Protein AF-A0A2P6N124-F1 (afdb_monomer)

Foldseek 3Di:
DDDPPPLPVDDPPVLVVVLLVLLLVLLVLLLVLLVVLLVLLVVDDDDPLVVLLSVLLNLLSVLLNQLSVLSNVLSCVLVVCVPDDPPVVQLVSVLRNLLSVLLNLLSLLVSLVSLLVVLVVPPPRPVVSVVSVCCSRVVSVVLSCVQVVVVQFAFDDNPPDTHSHTDGHPVCCVVSPVVSLVVSLVSSVVSLVSSVVSVVVVVVDPPDPDPVVVVSLLSNLLSCLSVLSCLLCVLVVVQVPPPPPRPDRPSVSSSSNSNRNSNSSSVSSVSVVVSDPSCPVCVVVDPPDDDDPPPPDDDDDDDDDPDPPPPPPPDPDDDDDDDDDDDDDDDDDDDDDDDD

InterPro domains:
  IPR000832 GPCR, family 2, secretin-like [PF00002] (21-267)
  IPR000848 GPCR, cAMP-type [PR00247] (20-42)
  IPR000848 GPCR, cAMP-type [PR00247] (94-120)
  IPR000848 GPCR, cAMP-type [PR00247] (131-149)
  IPR000848 GPCR, cAMP-type [PR00247] (220-242)
  IPR017452 GPCR, rhodopsin-like, 7TM [PS50262] (33-272)
  IPR017981 GPCR, family 2-like, 7TM [PS50261] (17-276)
  IPR022343 GCR1-cAMP receptor [PR02001] (30-48)
  IPR022343 GCR1-cAMP receptor [PR02001] (90-108)
  IPR022343 GCR1-cAMP receptor [PR02001] (225-243)
  IPR022343 GCR1-cAMP receptor [PR02001] (256-275)

pLDDT: mean 73.53, std 23.86, range [25.47, 98.62]

Mean predicted aligned error: 13.97 Å

Radius of gyration: 32.01 Å; Cα contacts (8 Å, |Δi|>4): 287; chains: 1; bounding box: 79×56×110 Å

Solvent-accessible surface area (backbone atoms only — not comparable to full-atom values): 19752 Å² total; per-residue (Å²): 135,80,82,81,77,79,78,66,75,68,71,50,74,66,56,49,48,52,33,51,54,43,26,35,53,25,8,49,47,4,29,54,21,9,48,51,47,46,52,52,51,78,74,54,89,74,56,74,72,62,40,57,59,51,52,51,53,38,54,28,23,49,21,34,22,54,20,17,46,45,47,38,53,49,52,52,51,50,72,73,39,83,90,63,75,55,68,70,57,39,45,48,49,41,44,52,34,51,29,22,48,46,20,31,42,42,34,51,33,48,52,26,49,51,51,28,38,56,65,65,69,56,87,78,53,78,69,50,50,56,52,50,54,49,51,26,52,49,54,26,47,53,54,43,50,48,35,60,76,68,60,39,57,41,67,69,35,80,91,83,56,80,38,94,52,45,41,61,38,82,82,51,35,49,68,78,42,50,49,57,49,52,51,33,48,54,54,28,51,52,31,45,53,55,28,51,53,43,53,50,53,55,70,75,44,94,77,73,70,73,76,55,50,61,57,49,56,51,52,59,47,58,52,49,49,57,55,46,50,51,64,19,49,48,40,57,51,51,66,70,66,54,78,70,61,95,84,60,76,60,61,67,54,53,42,51,27,26,38,31,51,41,25,42,21,26,56,44,27,53,47,54,44,72,63,31,96,72,64,45,62,62,59,78,74,40,86,68,78,77,79,77,81,80,80,89,78,76,84,85,79,89,79,87,84,86,84,86,85,82,81,84,83,84,77,90,73,88,81,86,85,84,88,88,80,82,88,84,84,87,86,88,81,91,82,89,88,81,86,133

Organism: NCBI:txid1890364

Structure (mmCIF, N/CA/C/O backbone):
data_AF-A0A2P6N124-F1
#
_entry.id   AF-A0A2P6N124-F1
#
loop_
_atom_site.group_PDB
_atom_site.id
_atom_site.type_symbol
_atom_site.label_atom_id
_atom_site.label_alt_id
_atom_site.label_comp_id
_atom_site.label_asym_id
_atom_site.label_entity_id
_atom_site.label_seq_id
_atom_site.pdbx_PDB_ins_code
_atom_site.Cartn_x
_atom_site.Cartn_y
_atom_site.Cartn_z
_atom_site.occupancy
_atom_site.B_iso_or_equiv
_atom_site.auth_seq_id
_atom_site.auth_comp_id
_atom_site.auth_asym_id
_atom_site.auth_atom_id
_atom_site.pdbx_PDB_model_num
ATOM 1 N N . MET A 1 1 ? -7.341 -14.457 -37.365 1.00 31.39 1 MET A N 1
ATOM 2 C CA . MET A 1 1 ? -7.863 -13.514 -36.352 1.00 31.39 1 MET A CA 1
ATOM 3 C C . MET A 1 1 ? -6.656 -12.840 -35.744 1.00 31.39 1 MET A C 1
ATOM 5 O O . MET A 1 1 ? -5.803 -13.541 -35.219 1.00 31.39 1 MET A O 1
ATOM 9 N N . GLY A 1 2 ? -6.519 -11.550 -36.044 1.00 25.47 2 GLY A N 1
ATOM 10 C CA . GLY A 1 2 ? -5.258 -10.815 -36.060 1.00 25.47 2 GLY A CA 1
ATOM 11 C C . GLY A 1 2 ? -4.582 -10.710 -34.702 1.00 25.47 2 GLY A C 1
ATOM 12 O O . GLY A 1 2 ? -5.224 -10.482 -33.681 1.00 25.47 2 GLY A O 1
ATOM 13 N N . VAL A 1 3 ? -3.270 -10.896 -34.754 1.00 26.22 3 VAL A N 1
ATOM 14 C CA . VAL A 1 3 ? -2.289 -10.509 -33.751 1.00 26.22 3 VAL A CA 1
ATOM 15 C C . VAL A 1 3 ? -2.527 -9.033 -33.429 1.00 26.22 3 VAL A C 1
ATOM 17 O O . VAL A 1 3 ? -2.416 -8.186 -34.307 1.00 26.22 3 VAL A O 1
ATOM 20 N N . LEU A 1 4 ? -2.931 -8.734 -32.193 1.00 28.66 4 LEU A N 1
ATOM 21 C CA . LEU A 1 4 ? -2.865 -7.377 -31.661 1.00 28.66 4 LEU A CA 1
ATOM 22 C C . LEU A 1 4 ? -1.386 -7.090 -31.407 1.00 28.66 4 LEU A C 1
ATOM 24 O O . LEU A 1 4 ? -0.872 -7.347 -30.315 1.00 28.66 4 LEU A O 1
ATOM 28 N N . ASP A 1 5 ? -0.707 -6.634 -32.456 1.00 26.98 5 ASP A N 1
ATOM 29 C CA . ASP A 1 5 ? 0.558 -5.926 -32.356 1.00 26.98 5 ASP A CA 1
ATOM 30 C C . ASP A 1 5 ? 0.303 -4.680 -31.508 1.00 26.98 5 ASP A C 1
ATOM 32 O O . ASP A 1 5 ? -0.251 -3.678 -31.951 1.00 26.98 5 ASP A O 1
ATOM 36 N N . VAL A 1 6 ? 0.646 -4.786 -30.225 1.00 34.22 6 VAL A N 1
ATOM 37 C CA . VAL A 1 6 ? 0.664 -3.666 -29.286 1.00 34.22 6 VAL A CA 1
ATOM 38 C C . VAL A 1 6 ? 1.897 -2.827 -29.615 1.00 34.22 6 VAL A C 1
ATOM 40 O O . VAL A 1 6 ? 2.867 -2.790 -28.856 1.00 34.22 6 VAL A O 1
ATOM 43 N N . GLU A 1 7 ? 1.865 -2.149 -30.757 1.00 34.94 7 GLU A N 1
ATOM 44 C CA . GLU A 1 7 ? 2.738 -1.016 -31.044 1.00 34.94 7 GLU A CA 1
ATOM 45 C C . GLU A 1 7 ? 2.172 0.191 -30.284 1.00 34.94 7 GLU A C 1
ATOM 47 O O . GLU A 1 7 ? 1.563 1.104 -30.823 1.00 34.94 7 GLU A O 1
ATOM 52 N N . ARG A 1 8 ? 2.288 0.129 -28.950 1.00 47.16 8 ARG A N 1
ATOM 53 C CA . ARG A 1 8 ? 2.053 1.279 -28.075 1.00 47.16 8 ARG A CA 1
ATOM 54 C C . ARG A 1 8 ? 3.131 2.290 -28.416 1.00 47.16 8 ARG A C 1
ATOM 56 O O . ARG A 1 8 ? 4.271 2.024 -28.044 1.00 47.16 8 ARG A O 1
ATOM 63 N N . ASP A 1 9 ? 2.780 3.410 -29.045 1.00 41.06 9 ASP A N 1
ATOM 64 C CA . ASP A 1 9 ? 3.680 4.558 -29.176 1.00 41.06 9 ASP A CA 1
ATOM 65 C C . ASP A 1 9 ? 4.219 4.906 -27.778 1.00 41.06 9 ASP A C 1
ATOM 67 O O . ASP A 1 9 ? 3.479 5.405 -26.916 1.00 41.06 9 ASP A O 1
ATOM 71 N N . PRO A 1 10 ? 5.477 4.544 -27.470 1.00 60.84 10 PRO A N 1
ATOM 72 C CA . PRO A 1 10 ? 5.977 4.660 -26.120 1.00 60.84 10 PRO A CA 1
ATOM 73 C C . PRO A 1 10 ? 6.190 6.145 -25.841 1.00 60.84 10 PRO A C 1
ATOM 75 O O . PRO A 1 10 ? 6.673 6.885 -26.698 1.00 60.84 10 PRO A O 1
ATOM 78 N N . LEU A 1 11 ? 5.834 6.586 -24.628 1.00 66.62 11 LEU A N 1
ATOM 79 C CA . LEU A 1 11 ? 6.229 7.896 -24.107 1.00 66.62 11 LEU A CA 1
ATOM 80 C C . LEU A 1 11 ? 7.662 8.209 -24.549 1.00 66.62 11 LEU A C 1
ATOM 82 O O . LEU A 1 11 ? 8.545 7.354 -24.428 1.00 66.62 11 LEU A O 1
ATOM 86 N N . SER A 1 12 ? 7.904 9.431 -25.027 1.00 75.25 12 SER A N 1
ATOM 87 C CA . SER A 1 12 ? 9.248 9.818 -25.453 1.00 75.25 12 SER A CA 1
ATOM 88 C C . SER A 1 12 ? 10.253 9.578 -24.319 1.00 75.25 12 SER A C 1
ATOM 90 O O . SER A 1 12 ? 9.898 9.583 -23.135 1.00 75.25 12 SER A O 1
ATOM 92 N N . TRP A 1 13 ? 11.533 9.390 -24.644 1.00 74.94 13 TRP A N 1
ATOM 93 C CA . TRP A 1 13 ? 12.571 9.182 -23.624 1.00 74.94 13 TRP A CA 1
ATOM 94 C C . TRP A 1 13 ? 12.568 10.266 -22.538 1.00 74.94 13 TRP A C 1
ATOM 96 O O . TRP A 1 13 ? 12.794 9.976 -21.364 1.00 74.94 13 TRP A O 1
ATOM 106 N N . GLN A 1 14 ? 12.254 11.506 -22.920 1.00 81.31 14 GLN A N 1
ATOM 107 C CA . GLN A 1 14 ? 12.120 12.621 -21.990 1.00 81.31 14 GLN A CA 1
ATOM 108 C C . GLN A 1 14 ? 10.909 12.453 -21.067 1.00 81.31 14 GLN A C 1
ATOM 110 O O . GLN A 1 14 ? 11.064 12.532 -19.853 1.00 81.31 14 GLN A O 1
ATOM 115 N N . GLN A 1 15 ? 9.739 12.118 -21.615 1.00 82.56 15 GLN A N 1
ATOM 116 C CA . GLN A 1 15 ? 8.537 11.852 -20.820 1.00 82.56 15 GLN A CA 1
ATOM 117 C C . GLN A 1 15 ? 8.731 10.671 -19.860 1.00 82.56 15 GLN A C 1
ATOM 119 O O . GLN A 1 15 ? 8.348 10.742 -18.694 1.00 82.56 15 GLN A O 1
ATOM 124 N N . THR A 1 16 ? 9.373 9.597 -20.318 1.00 78.38 16 THR A N 1
ATOM 125 C CA . THR A 1 16 ? 9.684 8.432 -19.478 1.00 78.38 16 THR A CA 1
ATOM 126 C C . THR A 1 16 ? 10.608 8.815 -18.320 1.00 78.38 16 THR A C 1
ATOM 128 O O . THR A 1 16 ? 10.359 8.440 -17.172 1.00 78.38 16 THR A O 1
ATOM 131 N N . ARG A 1 17 ? 11.644 9.618 -18.589 1.00 82.50 17 ARG A N 1
ATOM 132 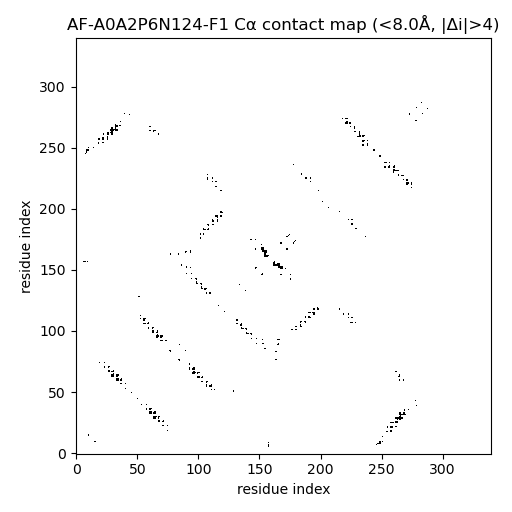C CA . ARG A 1 17 ? 12.543 10.139 -17.552 1.00 82.50 17 ARG A CA 1
ATOM 133 C C . ARG A 1 17 ? 11.798 11.008 -16.537 1.00 82.50 17 ARG A C 1
ATOM 135 O O . ARG A 1 17 ? 12.017 10.849 -15.337 1.00 82.50 17 ARG A O 1
ATOM 142 N N . ASP A 1 18 ? 10.904 11.877 -16.995 1.00 86.56 18 ASP A N 1
ATOM 143 C CA . ASP A 1 18 ? 10.132 12.770 -16.125 1.00 86.56 18 ASP A CA 1
ATOM 144 C C . ASP A 1 18 ? 9.181 11.984 -15.206 1.00 86.56 18 ASP A C 1
ATOM 146 O O . ASP A 1 18 ? 9.073 12.286 -14.013 1.00 86.56 18 ASP A O 1
ATOM 150 N N . VAL A 1 19 ? 8.565 10.911 -15.716 1.00 86.12 19 VAL A N 1
ATOM 151 C CA . VAL A 1 19 ? 7.764 9.971 -14.914 1.00 86.12 19 VAL A CA 1
ATOM 152 C C . VAL A 1 19 ? 8.626 9.282 -13.850 1.00 86.12 19 VAL A C 1
ATOM 154 O O . VAL A 1 19 ? 8.226 9.226 -12.687 1.00 86.12 19 VAL A O 1
ATOM 157 N N . ILE A 1 20 ? 9.828 8.809 -14.203 1.00 85.62 20 ILE A N 1
ATOM 158 C CA . ILE A 1 20 ? 10.749 8.155 -13.254 1.00 85.62 20 ILE A CA 1
ATOM 159 C C . ILE A 1 20 ? 11.185 9.119 -12.141 1.00 85.62 20 ILE A C 1
ATOM 161 O O . ILE A 1 20 ? 11.151 8.752 -10.963 1.00 85.62 20 ILE A O 1
ATOM 165 N N . ILE A 1 21 ? 11.575 10.350 -12.485 1.00 89.50 21 ILE A N 1
ATOM 166 C CA . ILE A 1 21 ? 11.986 11.377 -11.511 1.00 89.50 21 ILE A CA 1
ATOM 167 C C . ILE A 1 21 ? 10.829 11.709 -10.563 1.00 89.50 21 ILE A C 1
ATOM 169 O O . ILE A 1 21 ? 11.012 11.761 -9.341 1.00 89.50 21 ILE A O 1
ATOM 173 N N . THR A 1 22 ? 9.632 11.886 -11.121 1.00 92.69 22 THR A N 1
ATOM 174 C CA . THR A 1 22 ? 8.406 12.158 -10.360 1.00 92.69 22 THR A CA 1
ATOM 175 C C . THR A 1 22 ? 8.111 11.031 -9.371 1.00 92.69 22 THR A C 1
ATOM 177 O O . THR A 1 22 ? 7.998 11.275 -8.167 1.00 92.69 22 THR A O 1
ATOM 180 N N . ASN A 1 23 ? 8.095 9.788 -9.858 1.00 92.19 23 ASN A N 1
ATOM 181 C CA . ASN A 1 23 ? 7.872 8.591 -9.049 1.00 92.19 23 ASN A CA 1
ATOM 182 C C . ASN A 1 23 ? 8.904 8.456 -7.921 1.00 92.19 23 ASN A C 1
ATOM 184 O O . ASN A 1 23 ? 8.565 8.152 -6.780 1.00 92.19 23 ASN A O 1
ATOM 188 N N . THR A 1 24 ? 10.171 8.746 -8.219 1.00 93.25 24 THR A N 1
ATOM 189 C CA . THR A 1 24 ? 11.270 8.670 -7.246 1.00 93.25 24 THR A CA 1
ATOM 190 C C . THR A 1 24 ? 11.139 9.733 -6.157 1.00 93.25 24 THR A C 1
ATOM 192 O O . THR A 1 24 ? 11.389 9.459 -4.980 1.00 93.25 24 THR A O 1
ATOM 195 N N . THR A 1 25 ? 10.705 10.940 -6.520 1.00 95.69 25 THR A N 1
ATOM 196 C CA . THR A 1 25 ? 10.491 12.038 -5.570 1.00 95.69 25 THR A CA 1
ATOM 197 C C . THR A 1 25 ? 9.335 11.715 -4.623 1.00 95.69 25 THR A C 1
ATOM 199 O O . THR A 1 25 ? 9.484 11.821 -3.403 1.00 95.69 25 THR A O 1
ATOM 202 N N . ALA A 1 26 ? 8.205 11.249 -5.158 1.00 96.94 26 ALA A N 1
ATOM 203 C CA . ALA A 1 26 ? 7.061 10.837 -4.351 1.00 96.94 26 ALA A CA 1
ATOM 204 C C . ALA A 1 26 ? 7.387 9.625 -3.453 1.00 96.94 26 ALA A C 1
ATOM 206 O O . ALA A 1 26 ? 7.053 9.629 -2.264 1.00 96.94 26 ALA A O 1
ATOM 207 N N . ALA A 1 27 ? 8.129 8.636 -3.965 1.00 97.19 27 ALA A N 1
ATOM 208 C CA . ALA A 1 27 ? 8.621 7.512 -3.168 1.00 97.19 27 ALA A CA 1
ATOM 209 C C . ALA A 1 27 ? 9.562 7.963 -2.039 1.00 97.19 27 ALA A C 1
ATOM 211 O O . ALA A 1 27 ? 9.451 7.470 -0.920 1.00 97.19 27 ALA A O 1
ATOM 212 N N . SER A 1 28 ? 10.431 8.946 -2.280 1.00 97.88 28 SER A N 1
ATOM 213 C CA . SER A 1 28 ? 11.325 9.491 -1.248 1.00 97.88 28 SER A CA 1
ATOM 214 C C . SER A 1 28 ? 10.545 10.144 -0.102 1.00 97.88 28 SER A C 1
ATOM 216 O O . SER A 1 28 ? 10.845 9.905 1.070 1.00 97.88 28 SER A O 1
ATOM 218 N N . LEU A 1 29 ? 9.493 10.909 -0.417 1.00 97.00 29 LEU A N 1
ATOM 219 C CA . LEU A 1 29 ? 8.589 11.459 0.601 1.00 97.00 29 LEU A CA 1
ATOM 220 C C . LEU A 1 29 ? 7.900 10.350 1.404 1.00 97.00 29 LEU A C 1
ATOM 222 O O . LEU A 1 29 ? 7.765 10.461 2.624 1.00 97.00 29 LEU A O 1
ATOM 226 N N . SER A 1 30 ? 7.496 9.268 0.740 1.00 97.62 30 SER A N 1
ATOM 227 C CA . SER A 1 30 ? 6.868 8.116 1.391 1.00 97.62 30 SER A CA 1
ATOM 228 C C . SER A 1 30 ? 7.817 7.336 2.296 1.00 97.62 30 SER A C 1
ATOM 230 O O . SER A 1 30 ? 7.413 6.943 3.392 1.00 97.62 30 SER A O 1
ATOM 232 N N . VAL A 1 31 ? 9.088 7.184 1.911 1.00 98.12 31 VAL A N 1
ATOM 233 C CA . VAL A 1 31 ? 10.135 6.624 2.782 1.00 98.12 31 VAL A CA 1
ATOM 234 C C . VAL A 1 31 ? 10.236 7.439 4.070 1.00 98.12 31 VAL A C 1
ATOM 236 O O . VAL A 1 31 ? 10.171 6.871 5.162 1.00 98.12 31 VAL A O 1
ATOM 239 N N . ILE A 1 32 ? 10.330 8.769 3.955 1.00 96.38 32 ILE A N 1
ATOM 240 C CA . ILE A 1 32 ? 10.420 9.672 5.111 1.00 96.38 32 ILE A CA 1
ATOM 241 C C . ILE A 1 32 ? 9.161 9.561 5.980 1.00 96.38 32 ILE A C 1
ATOM 243 O O . ILE A 1 32 ? 9.264 9.362 7.190 1.00 96.38 32 ILE A O 1
ATOM 247 N N . GLY A 1 33 ? 7.971 9.653 5.381 1.00 93.31 33 GLY A N 1
ATOM 248 C CA . GLY A 1 33 ? 6.707 9.580 6.114 1.00 93.31 33 GLY A CA 1
ATOM 249 C C . GLY A 1 33 ? 6.524 8.251 6.846 1.00 93.31 33 GLY A C 1
ATOM 250 O O . GLY A 1 33 ? 6.243 8.228 8.045 1.00 93.31 33 GLY A O 1
ATOM 251 N N . SER A 1 34 ? 6.755 7.138 6.157 1.00 95.44 34 SER A N 1
ATOM 252 C CA . SER A 1 34 ? 6.632 5.801 6.740 1.00 95.44 34 SER A CA 1
ATOM 253 C C . SER A 1 34 ? 7.630 5.586 7.878 1.00 95.44 34 SER A C 1
ATOM 255 O O . SER A 1 34 ? 7.264 5.075 8.938 1.00 95.44 34 SER A O 1
ATOM 257 N N . PHE A 1 35 ? 8.870 6.058 7.716 1.00 94.44 35 PHE A N 1
ATOM 258 C CA . PHE A 1 35 ? 9.879 6.018 8.773 1.00 94.44 35 PHE A CA 1
ATOM 259 C C . PHE A 1 35 ? 9.458 6.820 10.011 1.00 94.44 35 PHE A C 1
ATOM 261 O O . PHE A 1 35 ? 9.596 6.335 11.135 1.00 94.44 35 PHE A O 1
ATOM 268 N N . LEU A 1 36 ? 8.890 8.017 9.831 1.00 91.44 36 LEU A N 1
ATOM 269 C CA . LEU A 1 36 ? 8.395 8.834 10.942 1.00 91.44 36 LEU A CA 1
ATOM 270 C C . LEU A 1 36 ? 7.254 8.149 11.708 1.00 91.44 36 LEU A C 1
ATOM 272 O O . LEU A 1 36 ? 7.221 8.234 12.937 1.00 91.44 36 LEU A O 1
ATOM 276 N N . VAL A 1 37 ? 6.351 7.439 11.022 1.00 90.25 37 VAL A N 1
ATOM 277 C CA . VAL A 1 37 ? 5.290 6.645 11.672 1.00 90.25 37 VAL A CA 1
ATOM 278 C C . VAL A 1 37 ? 5.887 5.512 12.507 1.00 90.25 37 VAL A C 1
ATOM 280 O O . VAL A 1 37 ? 5.518 5.350 13.674 1.00 90.25 37 VAL A O 1
ATOM 283 N N . ILE A 1 38 ? 6.841 4.764 11.944 1.00 91.31 38 ILE A N 1
ATOM 284 C CA . ILE A 1 38 ? 7.537 3.672 12.643 1.00 91.31 38 ILE A CA 1
ATOM 285 C C . ILE A 1 38 ? 8.272 4.213 13.877 1.00 91.31 38 ILE A C 1
ATOM 287 O O . ILE A 1 38 ? 8.132 3.673 14.975 1.00 91.31 38 ILE A O 1
ATOM 291 N N . LEU A 1 39 ? 9.006 5.318 13.736 1.00 88.06 39 LEU A N 1
ATOM 292 C CA . LEU A 1 39 ? 9.712 5.957 14.844 1.00 88.06 39 LEU A CA 1
ATOM 293 C C . LEU A 1 39 ? 8.742 6.432 15.935 1.00 88.06 39 LEU A C 1
ATOM 295 O O . LEU A 1 39 ? 8.964 6.186 17.121 1.00 88.06 39 LEU A O 1
ATOM 299 N N . ALA A 1 40 ? 7.639 7.075 15.547 1.00 83.44 40 ALA A N 1
ATOM 300 C CA . ALA A 1 40 ? 6.633 7.557 16.486 1.00 83.44 40 ALA A CA 1
ATOM 301 C C . ALA A 1 40 ? 5.991 6.420 17.295 1.00 83.44 40 ALA A C 1
ATOM 303 O O . ALA A 1 40 ? 5.657 6.628 18.463 1.00 83.44 40 ALA A O 1
ATOM 304 N N . TYR A 1 41 ? 5.847 5.229 16.711 1.00 83.44 41 TYR A N 1
ATOM 305 C CA . TYR A 1 41 ? 5.372 4.050 17.427 1.00 83.44 41 TYR A CA 1
ATOM 306 C C . TYR A 1 41 ? 6.315 3.637 18.562 1.00 83.44 41 TYR A C 1
ATOM 308 O O . TYR A 1 41 ? 5.867 3.491 19.698 1.00 83.44 41 TYR A O 1
ATOM 316 N N . PHE A 1 42 ? 7.619 3.523 18.294 1.00 82.62 42 PHE A N 1
ATOM 317 C CA . PHE A 1 42 ? 8.596 3.136 19.320 1.00 82.62 42 PHE A CA 1
ATOM 318 C C . PHE A 1 42 ? 8.725 4.164 20.452 1.00 82.62 42 PHE A C 1
ATOM 320 O O . PHE A 1 42 ? 9.042 3.810 21.587 1.00 82.62 42 PHE A O 1
ATOM 327 N N . LEU A 1 43 ? 8.457 5.438 20.164 1.00 78.19 43 LEU A N 1
ATOM 328 C CA . LEU A 1 43 ? 8.512 6.517 21.152 1.00 78.19 43 LEU A CA 1
ATOM 329 C C . LEU A 1 43 ? 7.251 6.612 22.031 1.00 78.19 43 LEU A C 1
ATOM 331 O O . LEU A 1 43 ? 7.274 7.278 23.074 1.00 78.19 43 LEU A O 1
ATOM 335 N N . GLN A 1 44 ? 6.146 5.973 21.639 1.00 72.38 44 GLN A N 1
ATOM 336 C CA . GLN A 1 44 ? 4.875 6.045 22.356 1.00 72.38 44 GLN A CA 1
ATOM 337 C C . GLN A 1 44 ? 4.656 4.819 23.247 1.00 72.38 44 GLN A C 1
ATOM 339 O O . GLN A 1 44 ? 4.623 3.681 22.798 1.00 72.38 44 GLN A O 1
ATOM 344 N N . HIS A 1 45 ? 4.413 5.065 24.535 1.00 59.22 45 HIS A N 1
ATOM 345 C CA . HIS A 1 45 ? 3.962 4.042 25.478 1.00 59.22 45 HIS A CA 1
ATOM 346 C C . HIS A 1 45 ? 2.437 4.146 25.627 1.00 59.22 45 HIS A C 1
ATOM 348 O O . HIS A 1 45 ? 1.939 5.201 26.024 1.00 59.22 45 HIS A O 1
ATOM 354 N N . SER A 1 46 ? 1.685 3.099 25.269 1.00 60.72 46 SER A N 1
ATOM 355 C CA . SER A 1 46 ? 0.214 3.152 25.191 1.00 60.72 46 SER A CA 1
ATOM 356 C C . SER A 1 46 ? -0.469 1.865 25.678 1.00 60.72 46 SER A C 1
ATOM 358 O O . SER A 1 46 ? 0.152 0.816 25.793 1.00 60.72 46 SER A O 1
ATOM 360 N N . SER A 1 47 ? -1.771 1.970 25.968 1.00 58.03 47 SER A N 1
ATOM 361 C CA . SER A 1 47 ? -2.665 0.902 26.458 1.00 58.03 47 SER A CA 1
ATOM 362 C C . SER A 1 47 ? -2.826 -0.269 25.465 1.00 58.03 47 SER A C 1
ATOM 364 O O . SER A 1 47 ? -2.852 -0.033 24.258 1.00 58.03 47 SER A O 1
ATOM 366 N N . LYS A 1 48 ? -3.042 -1.504 25.968 1.00 57.00 48 LYS A N 1
ATOM 367 C CA . LYS A 1 48 ? -3.128 -2.777 25.202 1.00 57.00 48 LYS A CA 1
ATOM 368 C C . LYS A 1 48 ? -4.027 -2.713 23.953 1.00 57.00 48 LYS A C 1
ATOM 370 O O . LYS A 1 48 ? -3.630 -3.158 22.885 1.00 57.00 48 LYS A O 1
ATOM 375 N N . TYR A 1 49 ? -5.220 -2.119 24.048 1.00 56.25 49 TYR A N 1
ATOM 376 C CA . TYR A 1 49 ? -6.156 -2.041 22.913 1.00 56.25 49 TYR A CA 1
ATOM 377 C C . TYR A 1 49 ? -5.704 -1.043 21.830 1.00 56.25 49 TYR A C 1
ATOM 379 O O . TYR A 1 49 ? -5.763 -1.326 20.635 1.00 56.25 49 TYR A O 1
ATOM 387 N N . LYS A 1 50 ? -5.208 0.129 22.248 1.00 65.81 50 LYS A N 1
ATOM 388 C CA . LYS A 1 50 ? -4.592 1.095 21.328 1.00 65.81 50 LYS A CA 1
ATOM 389 C C . LYS A 1 50 ? -3.369 0.468 20.660 1.00 65.81 50 LYS A C 1
ATOM 391 O O . LYS A 1 50 ? -3.155 0.679 19.472 1.00 65.81 50 LYS A O 1
ATOM 396 N N . GLN A 1 51 ? -2.632 -0.351 21.407 1.00 71.81 51 GLN A N 1
ATOM 397 C CA . GLN A 1 51 ? -1.495 -1.106 20.914 1.00 71.81 51 GLN A CA 1
ATOM 398 C C . GLN A 1 51 ? -1.859 -1.917 19.671 1.00 71.81 51 GLN A C 1
ATOM 400 O O . GLN A 1 51 ? -1.199 -1.720 18.662 1.00 71.81 51 GLN A O 1
ATOM 405 N N . THR A 1 52 ? -2.891 -2.769 19.678 1.00 81.94 52 THR A N 1
ATOM 406 C CA . THR A 1 52 ? -3.192 -3.639 18.521 1.00 81.94 52 THR A CA 1
ATOM 407 C C . THR A 1 52 ? -3.383 -2.850 17.224 1.00 81.94 52 THR A C 1
ATOM 409 O O . THR A 1 52 ? -2.726 -3.151 16.235 1.00 81.94 52 THR A O 1
ATOM 412 N N . LEU A 1 53 ? -4.216 -1.804 17.226 1.00 83.75 53 LEU A N 1
ATOM 413 C CA . LEU A 1 53 ? -4.428 -0.970 16.038 1.00 83.75 53 LEU A CA 1
ATOM 414 C C . LEU A 1 53 ? -3.141 -0.249 15.603 1.00 83.75 53 LEU A C 1
ATOM 416 O O . LEU A 1 53 ? -2.846 -0.201 14.412 1.00 83.75 53 LEU A O 1
ATOM 420 N N . PHE A 1 54 ? -2.353 0.270 16.550 1.00 84.00 54 PHE A N 1
ATOM 421 C CA . PHE A 1 54 ? -1.063 0.888 16.236 1.00 84.00 54 PHE A CA 1
ATOM 422 C C . PHE A 1 54 ? -0.063 -0.109 15.635 1.00 84.00 54 PHE A C 1
ATOM 424 O O . PHE A 1 54 ? 0.625 0.250 14.686 1.00 84.00 54 PHE A O 1
ATOM 431 N N . HIS A 1 55 ? -0.022 -1.361 16.105 1.00 88.56 55 HIS A N 1
ATOM 432 C CA . HIS A 1 55 ? 0.821 -2.400 15.501 1.00 88.56 55 HIS A CA 1
ATOM 433 C C . HIS A 1 55 ? 0.443 -2.648 14.035 1.00 88.56 55 HIS A C 1
ATOM 435 O O . HIS A 1 55 ? 1.334 -2.740 13.193 1.00 88.56 55 HIS A O 1
ATOM 441 N N . LEU A 1 56 ? -0.856 -2.700 13.709 1.00 92.19 56 LEU A N 1
ATOM 442 C CA . LEU A 1 56 ? -1.310 -2.858 12.320 1.00 92.19 56 LEU A CA 1
ATOM 443 C C . LEU A 1 56 ? -0.846 -1.685 11.443 1.00 92.19 56 LEU A C 1
ATOM 445 O O . LEU A 1 56 ? -0.338 -1.900 10.347 1.00 92.19 56 LEU A O 1
ATOM 449 N N . ILE A 1 57 ? -0.965 -0.451 11.946 1.00 91.50 57 ILE A N 1
ATOM 450 C CA . ILE A 1 57 ? -0.510 0.760 11.242 1.00 91.50 57 ILE A CA 1
ATOM 451 C C . ILE A 1 57 ? 1.005 0.733 11.011 1.00 91.50 57 ILE A C 1
ATOM 453 O O . ILE A 1 57 ? 1.471 1.138 9.953 1.00 91.50 57 ILE A O 1
ATOM 457 N N . VAL A 1 58 ? 1.784 0.245 11.975 1.00 92.81 58 VAL A N 1
ATOM 458 C CA . VAL A 1 58 ? 3.243 0.127 11.833 1.00 92.81 58 VAL A CA 1
ATOM 459 C C . VAL A 1 58 ? 3.619 -0.943 10.821 1.00 92.81 58 VAL A C 1
ATOM 461 O O . VAL A 1 58 ? 4.563 -0.742 10.068 1.00 92.81 58 VAL A O 1
ATOM 464 N N . CYS A 1 59 ? 2.879 -2.050 10.758 1.00 96.25 59 CYS A N 1
ATOM 465 C CA . CYS A 1 59 ? 3.101 -3.071 9.735 1.00 96.25 59 CYS A CA 1
ATOM 466 C C . CYS A 1 59 ? 2.769 -2.548 8.331 1.00 96.25 59 CYS A C 1
ATOM 468 O O . CYS A 1 59 ? 3.532 -2.798 7.399 1.00 96.25 59 CYS A O 1
ATOM 470 N N . LEU A 1 60 ? 1.689 -1.768 8.198 1.00 96.50 60 LEU A N 1
ATOM 471 C CA . LEU A 1 60 ? 1.369 -1.036 6.971 1.00 96.50 60 LEU A CA 1
ATOM 472 C C . LEU A 1 60 ? 2.503 -0.068 6.595 1.00 96.50 60 LEU A C 1
ATOM 474 O O . LEU A 1 60 ? 3.006 -0.122 5.478 1.00 96.50 60 LEU A O 1
ATOM 478 N N . ALA A 1 61 ? 2.955 0.766 7.537 1.00 96.25 61 ALA A N 1
ATOM 479 C CA . ALA A 1 61 ? 4.048 1.711 7.312 1.00 96.25 61 ALA A CA 1
ATOM 480 C C . ALA A 1 61 ? 5.367 1.004 6.964 1.00 96.25 61 ALA A C 1
ATOM 482 O O . ALA A 1 61 ? 6.128 1.492 6.139 1.00 96.25 61 ALA A O 1
ATOM 483 N N . PHE A 1 62 ? 5.643 -0.159 7.554 1.00 97.75 62 PHE A N 1
ATOM 484 C CA . PHE A 1 62 ? 6.807 -0.968 7.204 1.00 97.75 62 PHE A CA 1
ATOM 485 C C . PHE A 1 62 ? 6.723 -1.490 5.765 1.00 97.75 62 PHE A C 1
ATOM 487 O O . PHE A 1 62 ? 7.704 -1.396 5.030 1.00 97.75 62 PHE A O 1
ATOM 494 N N . ALA A 1 63 ? 5.554 -1.978 5.341 1.00 98.25 63 ALA A N 1
ATOM 495 C CA . ALA A 1 63 ? 5.344 -2.395 3.959 1.00 98.25 63 ALA A CA 1
ATOM 496 C C . ALA A 1 63 ? 5.533 -1.220 2.981 1.00 98.25 63 ALA A C 1
ATOM 498 O O . ALA A 1 63 ? 6.315 -1.330 2.036 1.00 98.25 63 ALA A O 1
ATOM 499 N N . ASP A 1 64 ? 4.906 -0.073 3.257 1.00 97.75 64 ASP A N 1
ATOM 500 C CA . ASP A 1 64 ? 5.032 1.137 2.436 1.00 97.75 64 ASP A CA 1
ATOM 501 C C . ASP A 1 64 ? 6.490 1.640 2.384 1.00 97.75 64 ASP A C 1
ATOM 503 O O . ASP A 1 64 ? 6.999 1.955 1.307 1.00 97.75 64 ASP A O 1
ATOM 507 N N . PHE A 1 65 ? 7.204 1.633 3.518 1.00 98.06 65 PHE A N 1
ATOM 508 C CA . PHE A 1 65 ? 8.629 1.972 3.593 1.00 98.06 65 PHE A CA 1
ATOM 509 C C . PHE A 1 65 ? 9.470 1.073 2.685 1.00 98.06 65 PHE A C 1
ATOM 511 O O . PHE A 1 65 ? 10.256 1.582 1.887 1.00 98.06 65 PHE A O 1
ATOM 518 N N . CYS A 1 66 ? 9.312 -0.249 2.780 1.00 98.31 66 CYS A N 1
ATOM 519 C CA . CYS A 1 66 ? 10.100 -1.189 1.988 1.00 98.31 66 CYS A CA 1
ATOM 520 C C . CYS A 1 66 ? 9.797 -1.084 0.486 1.00 98.31 66 CYS A C 1
ATOM 522 O O . CYS A 1 66 ? 10.732 -1.106 -0.321 1.00 98.31 66 CYS A O 1
ATOM 524 N N . ALA A 1 67 ? 8.526 -0.920 0.103 1.00 97.81 67 ALA A N 1
ATOM 525 C 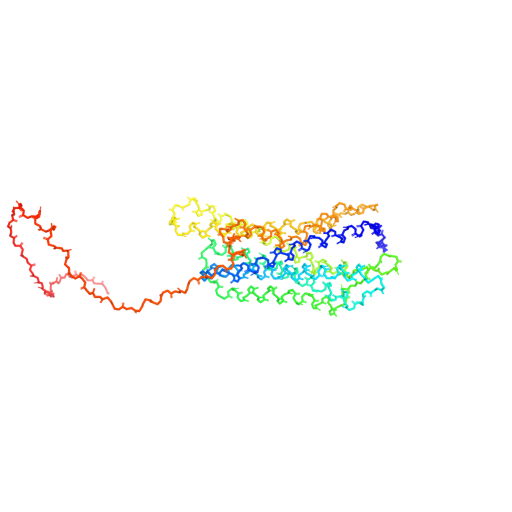CA . ALA A 1 67 ? 8.141 -0.705 -1.290 1.00 97.81 67 ALA A CA 1
ATOM 526 C C . ALA A 1 67 ? 8.769 0.585 -1.843 1.00 97.81 67 ALA A C 1
ATOM 528 O O . ALA A 1 67 ? 9.487 0.549 -2.845 1.00 97.81 67 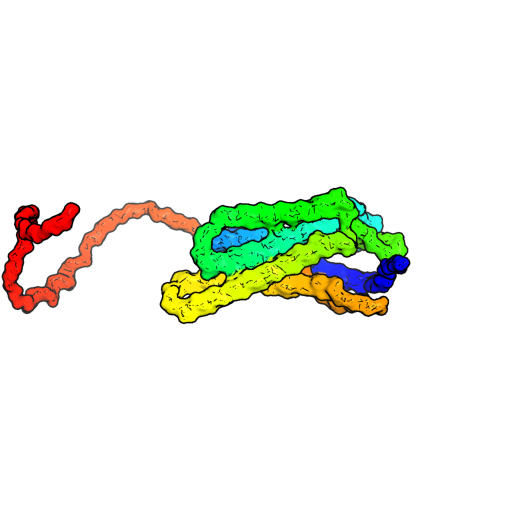ALA A O 1
ATOM 529 N N . SER A 1 68 ? 8.571 1.716 -1.159 1.00 97.88 68 SER A N 1
ATOM 530 C CA . SER A 1 68 ? 9.089 3.012 -1.602 1.00 97.88 68 SER A CA 1
ATOM 531 C C . SER A 1 68 ? 10.620 3.085 -1.572 1.00 97.88 68 SER A C 1
ATOM 533 O O . SER A 1 68 ? 11.214 3.633 -2.497 1.00 97.88 68 SER A O 1
ATOM 535 N N . ALA A 1 69 ? 11.283 2.490 -0.576 1.00 97.81 69 ALA A N 1
ATOM 536 C CA . ALA A 1 69 ? 12.745 2.427 -0.530 1.00 97.81 69 ALA A CA 1
ATOM 537 C C . ALA A 1 69 ? 13.300 1.634 -1.719 1.00 97.81 69 ALA A C 1
ATOM 539 O O . ALA A 1 69 ? 14.254 2.070 -2.361 1.00 97.81 69 ALA A O 1
ATOM 540 N N . THR A 1 70 ? 12.663 0.512 -2.063 1.00 96.12 70 THR A N 1
ATOM 541 C CA . THR A 1 70 ? 13.054 -0.287 -3.230 1.00 96.12 70 THR A CA 1
ATOM 542 C C . THR A 1 70 ? 12.844 0.484 -4.530 1.00 96.12 70 THR A C 1
ATOM 544 O O . THR A 1 70 ? 13.703 0.424 -5.408 1.00 96.12 70 THR A O 1
ATOM 547 N N . ILE A 1 71 ? 11.765 1.264 -4.652 1.00 94.06 71 ILE A N 1
ATOM 548 C CA . ILE A 1 71 ? 11.554 2.168 -5.796 1.00 94.06 71 ILE A CA 1
ATOM 549 C C . ILE A 1 71 ? 12.696 3.181 -5.907 1.00 94.06 71 ILE A C 1
ATOM 551 O O . ILE A 1 71 ? 13.273 3.326 -6.978 1.00 94.06 71 ILE A O 1
ATOM 555 N N . VAL A 1 72 ? 13.072 3.845 -4.811 1.00 95.31 72 VAL A N 1
ATOM 556 C CA . VAL A 1 72 ? 14.170 4.825 -4.831 1.00 95.31 72 VAL A CA 1
ATOM 557 C C . VAL A 1 72 ? 15.490 4.162 -5.235 1.00 95.31 72 VAL A C 1
ATOM 559 O O . VAL A 1 72 ? 16.171 4.651 -6.135 1.00 95.31 72 VAL A O 1
ATOM 562 N N . ILE A 1 73 ? 15.830 3.025 -4.622 1.00 92.81 73 ILE A N 1
ATOM 563 C CA . ILE A 1 73 ? 17.070 2.289 -4.910 1.00 92.81 73 ILE A CA 1
ATOM 564 C C . ILE A 1 73 ? 17.106 1.829 -6.371 1.00 92.81 73 ILE A C 1
ATOM 566 O O . ILE A 1 73 ? 18.111 2.026 -7.058 1.00 92.81 73 ILE A O 1
ATOM 570 N N . SER A 1 74 ? 16.016 1.239 -6.862 1.00 89.31 74 SER A N 1
ATOM 571 C CA . SER A 1 74 ? 15.928 0.753 -8.241 1.00 89.31 74 SER A CA 1
ATOM 572 C C . SER A 1 74 ? 15.995 1.896 -9.252 1.00 89.31 74 SER A C 1
ATOM 574 O O . SER A 1 74 ? 16.795 1.812 -10.180 1.00 89.31 74 SER A O 1
ATOM 576 N N . SER A 1 75 ? 15.285 3.008 -9.033 1.00 87.00 75 SER A N 1
ATOM 577 C CA . SER A 1 75 ? 15.380 4.200 -9.885 1.00 87.00 75 SER A CA 1
ATOM 578 C C . SER A 1 75 ? 16.798 4.770 -9.943 1.00 87.00 75 SER A C 1
ATOM 580 O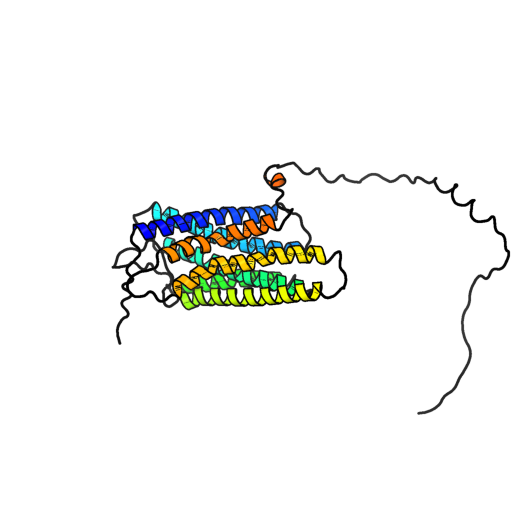 O . SER A 1 75 ? 17.292 5.069 -11.028 1.00 87.00 75 SER A O 1
ATOM 582 N N . VAL A 1 76 ? 17.485 4.896 -8.801 1.00 85.19 76 VAL A N 1
ATOM 583 C CA . VAL A 1 76 ? 18.872 5.396 -8.762 1.00 85.19 76 VAL A CA 1
ATOM 584 C C . VAL A 1 76 ? 19.815 4.440 -9.487 1.00 85.19 76 VAL A C 1
ATOM 586 O O . VAL A 1 76 ? 20.642 4.891 -10.278 1.00 85.19 76 VAL A O 1
ATOM 589 N N . THR A 1 77 ? 19.668 3.132 -9.261 1.00 82.38 77 THR A N 1
ATOM 590 C CA . THR A 1 77 ? 20.475 2.099 -9.928 1.00 82.38 77 THR A CA 1
ATOM 591 C C . THR A 1 77 ? 20.312 2.182 -11.446 1.00 82.38 77 THR A C 1
ATOM 593 O O . THR A 1 77 ? 21.302 2.182 -12.172 1.00 82.38 77 THR A O 1
ATOM 596 N N . LEU A 1 78 ? 19.074 2.322 -11.922 1.00 73.75 78 LEU A N 1
ATOM 597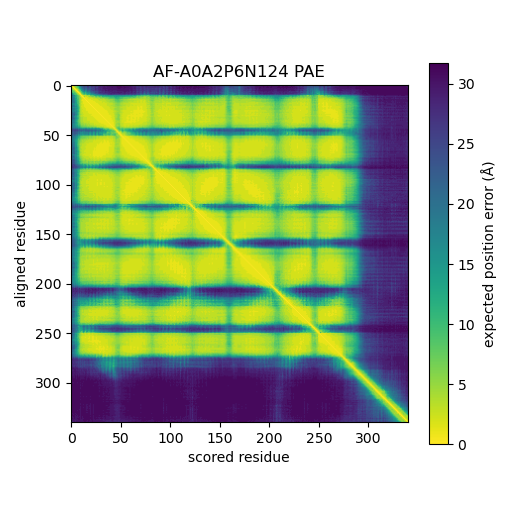 C CA . LEU A 1 78 ? 18.753 2.386 -13.347 1.00 73.75 78 LEU A CA 1
ATOM 598 C C . LEU A 1 78 ? 19.223 3.675 -14.020 1.00 73.75 78 LEU A C 1
ATOM 600 O O . LEU A 1 78 ? 19.671 3.635 -15.161 1.00 73.75 78 LEU A O 1
ATOM 604 N N . LEU A 1 79 ? 19.161 4.808 -13.317 1.00 73.19 79 LEU A N 1
ATOM 605 C CA . LEU A 1 79 ? 19.667 6.084 -13.829 1.00 73.19 79 LEU A CA 1
ATOM 606 C C . LEU A 1 79 ? 21.202 6.159 -13.810 1.00 73.19 79 LEU A C 1
ATOM 608 O O . LEU A 1 79 ? 21.785 6.862 -14.631 1.00 73.19 79 LEU A O 1
ATOM 612 N N . SER A 1 80 ? 21.852 5.449 -12.882 1.00 74.88 80 SER A N 1
ATOM 613 C CA . SER A 1 80 ? 23.307 5.512 -12.671 1.00 74.88 80 SER A CA 1
ATOM 614 C C . SER A 1 80 ? 24.095 4.461 -13.458 1.00 74.88 80 SER A C 1
ATOM 616 O O . SER A 1 80 ? 25.291 4.645 -13.674 1.00 74.88 80 SER A O 1
ATOM 618 N N . LEU A 1 81 ? 23.455 3.370 -13.896 1.00 68.56 81 LEU A N 1
ATOM 619 C CA . LEU A 1 81 ? 24.080 2.296 -14.677 1.00 68.56 81 LEU A CA 1
ATOM 620 C C . LEU A 1 81 ? 23.362 2.105 -16.027 1.00 68.56 81 LEU A C 1
ATOM 622 O O . LEU A 1 81 ? 22.574 1.170 -16.183 1.00 68.56 81 LEU A O 1
ATOM 626 N N . PRO A 1 82 ? 23.660 2.946 -17.039 1.00 57.34 82 PRO A N 1
ATOM 627 C CA . PRO A 1 82 ? 23.057 2.840 -18.371 1.00 57.34 82 PRO A CA 1
ATOM 628 C C . PRO A 1 82 ? 23.375 1.513 -19.079 1.00 57.34 82 PRO A C 1
ATOM 630 O O . PRO A 1 82 ? 22.624 1.081 -19.947 1.00 57.34 82 PRO A O 1
ATOM 633 N N . SER A 1 83 ? 24.479 0.857 -18.696 1.00 54.59 83 SER A N 1
ATOM 634 C CA . SER A 1 83 ? 25.008 -0.371 -19.310 1.00 54.59 83 SER A CA 1
ATOM 635 C C . SER A 1 83 ? 24.310 -1.667 -18.865 1.00 54.59 83 SER A C 1
ATOM 637 O O . SER A 1 83 ? 24.775 -2.753 -19.202 1.00 54.59 83 SER A O 1
ATOM 639 N N . GLY A 1 84 ? 23.197 -1.564 -18.133 1.00 60.44 84 GLY A N 1
ATOM 640 C CA . GLY A 1 84 ? 22.299 -2.680 -17.845 1.00 60.44 84 GLY A CA 1
ATOM 641 C C . GLY A 1 84 ? 22.400 -3.215 -16.417 1.00 60.44 84 GLY A C 1
ATOM 642 O O . GLY A 1 84 ? 23.442 -3.674 -15.956 1.00 60.44 84 GLY A O 1
ATOM 643 N N . THR A 1 85 ? 21.263 -3.213 -15.726 1.00 72.25 85 THR A N 1
ATOM 644 C CA . THR A 1 85 ? 21.045 -4.016 -14.519 1.00 72.25 85 THR A CA 1
ATOM 645 C C . THR A 1 85 ? 20.865 -5.476 -14.937 1.00 72.25 85 THR A C 1
ATOM 647 O O . THR A 1 85 ? 20.144 -5.750 -15.896 1.00 72.25 85 THR A O 1
ATOM 650 N N . SER A 1 86 ? 21.485 -6.430 -14.234 1.00 83.31 86 SER A N 1
ATOM 651 C CA . SER A 1 86 ? 21.278 -7.850 -14.545 1.00 83.31 86 SER A CA 1
ATOM 652 C C . SER A 1 86 ? 19.796 -8.225 -14.416 1.00 83.31 86 SER A C 1
ATOM 654 O O . SER A 1 86 ? 19.091 -7.726 -13.533 1.00 83.31 86 SER A O 1
ATOM 656 N N . MET A 1 87 ? 19.315 -9.126 -15.280 1.00 84.31 87 MET A N 1
ATOM 657 C CA . MET A 1 87 ? 17.909 -9.559 -15.287 1.00 84.31 87 MET A CA 1
ATOM 658 C C . MET A 1 87 ? 17.443 -10.005 -13.892 1.00 84.31 87 MET A C 1
ATOM 660 O O . MET A 1 87 ? 16.370 -9.617 -13.440 1.00 84.31 87 MET A O 1
ATOM 664 N N . SER A 1 88 ? 18.282 -10.742 -13.160 1.00 88.12 88 SER A N 1
ATOM 665 C CA . SER A 1 88 ? 17.979 -11.204 -11.801 1.00 88.12 88 SER A CA 1
ATOM 666 C C . SER A 1 88 ? 17.763 -10.058 -10.810 1.00 88.12 88 SER A C 1
ATOM 668 O O . SER A 1 88 ? 16.857 -10.129 -9.982 1.00 88.12 88 SER A O 1
ATOM 670 N N . VAL A 1 89 ? 18.556 -8.984 -10.894 1.00 88.19 89 VAL A N 1
ATOM 671 C CA . VAL A 1 89 ? 18.396 -7.804 -10.027 1.00 88.19 89 VAL A CA 1
ATOM 672 C C . VAL A 1 89 ? 17.125 -7.036 -10.396 1.00 88.19 89 VAL A C 1
ATOM 674 O O . VAL A 1 89 ? 16.380 -6.621 -9.512 1.00 88.19 89 VAL A O 1
ATOM 677 N N . CYS A 1 90 ? 16.825 -6.916 -11.690 1.00 87.94 90 CYS A N 1
ATOM 678 C CA . CYS A 1 90 ? 15.596 -6.295 -12.183 1.00 87.94 90 CYS A CA 1
ATOM 679 C C . CYS A 1 90 ? 14.334 -7.046 -11.712 1.00 87.94 90 CYS A C 1
ATOM 681 O O . CYS A 1 90 ? 13.406 -6.432 -11.173 1.00 87.94 90 CYS A O 1
ATOM 683 N N . ILE A 1 91 ? 14.331 -8.380 -11.829 1.00 91.75 91 ILE A N 1
ATOM 684 C CA . ILE A 1 91 ? 13.271 -9.248 -11.292 1.00 91.75 91 ILE A CA 1
ATOM 685 C C . ILE A 1 91 ? 13.174 -9.083 -9.774 1.00 91.75 91 ILE A C 1
ATOM 687 O O . ILE A 1 91 ? 12.070 -8.939 -9.252 1.00 91.75 91 ILE A O 1
ATOM 691 N N . GLY A 1 92 ? 14.311 -9.051 -9.072 1.00 93.69 92 GLY A N 1
ATOM 692 C CA . GLY A 1 92 ? 14.372 -8.854 -7.625 1.00 93.69 92 GLY A CA 1
ATOM 693 C C . GLY A 1 92 ? 13.709 -7.552 -7.177 1.00 93.69 92 GLY A C 1
ATOM 694 O O . GLY A 1 92 ? 12.824 -7.582 -6.322 1.00 93.69 92 GLY A O 1
ATOM 695 N N . TYR A 1 93 ? 14.059 -6.418 -7.792 1.00 93.62 93 TYR A N 1
ATOM 696 C CA . TYR A 1 93 ? 13.415 -5.135 -7.493 1.00 93.62 93 TYR A CA 1
ATOM 697 C C . TYR A 1 93 ? 11.910 -5.178 -7.750 1.00 93.62 93 TYR A C 1
ATOM 699 O O . TYR A 1 93 ? 11.130 -4.775 -6.882 1.00 93.62 93 TYR A O 1
ATOM 707 N N . ARG A 1 94 ? 11.485 -5.715 -8.902 1.00 93.06 94 ARG A N 1
ATOM 708 C CA . ARG A 1 94 ? 10.058 -5.824 -9.225 1.00 93.06 94 ARG A CA 1
ATOM 709 C C . ARG A 1 94 ? 9.319 -6.698 -8.213 1.00 93.06 94 ARG A C 1
ATOM 711 O O . ARG A 1 94 ? 8.259 -6.297 -7.744 1.00 93.06 94 ARG A O 1
ATOM 718 N N . ALA A 1 95 ? 9.879 -7.847 -7.853 1.00 96.50 95 ALA A N 1
ATOM 719 C CA . ALA A 1 95 ? 9.296 -8.775 -6.893 1.00 96.50 95 ALA A CA 1
ATOM 720 C C . ALA A 1 95 ? 9.133 -8.149 -5.503 1.00 96.50 95 ALA A C 1
ATOM 722 O O . ALA A 1 95 ? 8.068 -8.268 -4.900 1.00 96.50 95 ALA A O 1
ATOM 723 N N . VAL A 1 96 ? 10.159 -7.448 -5.013 1.00 97.81 96 VAL A N 1
ATOM 724 C CA . VAL A 1 96 ? 10.132 -6.794 -3.698 1.00 97.81 96 VAL A CA 1
ATOM 725 C C . VAL A 1 96 ? 9.071 -5.694 -3.655 1.00 97.81 96 VAL A C 1
ATOM 727 O O . VAL A 1 96 ? 8.256 -5.672 -2.732 1.00 97.81 96 VAL A O 1
ATOM 730 N N . ILE A 1 97 ? 9.024 -4.825 -4.671 1.00 96.25 97 ILE A N 1
ATOM 731 C CA . ILE A 1 97 ? 7.999 -3.773 -4.776 1.00 96.25 97 ILE A CA 1
ATOM 732 C C . ILE A 1 97 ? 6.597 -4.397 -4.795 1.00 96.25 97 ILE A C 1
ATOM 734 O O . ILE A 1 97 ? 5.719 -3.988 -4.036 1.00 96.25 97 ILE A O 1
ATOM 738 N N . HIS A 1 98 ? 6.399 -5.424 -5.626 1.00 97.00 98 HIS A N 1
ATOM 739 C CA . HIS A 1 98 ? 5.112 -6.104 -5.786 1.00 97.00 98 HIS A CA 1
ATOM 740 C C . HIS A 1 98 ? 4.654 -6.773 -4.483 1.00 97.00 98 HIS A C 1
ATOM 742 O O . HIS A 1 98 ? 3.497 -6.629 -4.092 1.00 97.00 98 HIS A O 1
ATOM 748 N N . TYR A 1 99 ? 5.563 -7.451 -3.778 1.00 98.62 99 TYR A N 1
ATOM 749 C CA . TYR A 1 99 ? 5.287 -8.108 -2.498 1.00 98.62 99 TYR A CA 1
ATOM 750 C C . TYR A 1 99 ? 4.795 -7.112 -1.448 1.00 98.62 99 TYR A C 1
ATOM 752 O O . TYR A 1 99 ? 3.744 -7.313 -0.837 1.00 98.62 99 TYR A O 1
ATOM 760 N N . PHE A 1 100 ? 5.542 -6.026 -1.248 1.00 98.50 100 PHE A N 1
ATOM 761 C CA . PHE A 1 100 ? 5.229 -5.071 -0.193 1.00 98.50 100 PHE A CA 1
ATOM 762 C C . PHE A 1 100 ? 3.972 -4.251 -0.492 1.00 98.50 100 PHE A C 1
ATOM 764 O O . PHE A 1 100 ? 3.219 -3.957 0.436 1.00 98.50 100 PHE A O 1
ATOM 771 N N . TYR A 1 101 ? 3.669 -3.962 -1.760 1.00 97.81 101 TYR A N 1
ATOM 772 C CA . TYR A 1 101 ? 2.384 -3.356 -2.106 1.00 97.81 101 TYR A CA 1
ATOM 773 C C . TYR A 1 101 ? 1.199 -4.294 -1.870 1.00 97.81 101 TYR A C 1
ATOM 775 O O . TYR A 1 101 ? 0.236 -3.888 -1.223 1.00 97.81 101 TYR A O 1
ATOM 783 N N . LEU A 1 102 ? 1.284 -5.568 -2.269 1.00 98.25 102 LEU A N 1
ATOM 784 C CA . LEU A 1 102 ? 0.236 -6.543 -1.940 1.00 98.25 102 LEU A CA 1
ATOM 785 C C . LEU A 1 102 ? 0.049 -6.693 -0.420 1.00 98.25 102 LEU A C 1
ATOM 787 O O . LEU A 1 102 ? -1.083 -6.761 0.061 1.00 98.25 102 LEU A O 1
ATOM 791 N N . ALA A 1 103 ? 1.139 -6.686 0.353 1.00 98.44 103 ALA A N 1
ATOM 792 C CA . ALA A 1 103 ? 1.062 -6.680 1.813 1.00 98.44 103 ALA A CA 1
ATOM 793 C C . ALA A 1 103 ? 0.363 -5.421 2.348 1.00 98.44 103 ALA A C 1
ATOM 795 O O . ALA A 1 103 ? -0.493 -5.522 3.228 1.00 98.44 103 ALA A O 1
ATOM 796 N N . SER A 1 104 ? 0.667 -4.247 1.789 1.00 97.81 104 SER A N 1
ATOM 797 C CA . SER A 1 104 ? 0.006 -2.978 2.117 1.00 97.81 104 SER A CA 1
ATOM 798 C C . SER A 1 104 ? -1.513 -3.027 1.862 1.00 97.81 104 SER A C 1
ATOM 800 O O . SER A 1 104 ? -2.309 -2.571 2.694 1.00 97.81 104 SER A O 1
ATOM 802 N N . PHE A 1 105 ? -1.944 -3.685 0.779 1.00 97.75 105 PHE A N 1
ATOM 803 C CA . PHE A 1 105 ? -3.367 -3.890 0.465 1.00 97.75 105 PHE A CA 1
ATOM 804 C C . PHE A 1 105 ? -4.047 -4.751 1.532 1.00 97.75 105 PHE A C 1
ATOM 806 O O . PHE A 1 105 ? -5.089 -4.375 2.079 1.00 97.75 105 PHE A O 1
ATOM 813 N N . CYS A 1 106 ? -3.431 -5.886 1.882 1.00 97.81 106 CYS A N 1
ATOM 814 C CA . CYS A 1 106 ? -3.928 -6.767 2.937 1.00 97.81 106 CYS A CA 1
ATOM 815 C C . CYS A 1 106 ? -4.015 -6.041 4.286 1.00 97.81 106 CYS A C 1
ATOM 817 O O . CYS A 1 106 ? -5.051 -6.103 4.956 1.00 97.81 106 CYS A O 1
ATOM 819 N N . TRP A 1 107 ? -2.971 -5.300 4.664 1.00 97.44 107 TRP A N 1
ATOM 820 C CA . TRP A 1 107 ? -2.959 -4.530 5.905 1.00 97.44 107 TRP A CA 1
ATOM 821 C C . TRP A 1 107 ? -4.082 -3.499 5.960 1.00 97.44 107 TRP A C 1
ATOM 823 O O . TRP A 1 107 ? -4.756 -3.388 6.986 1.00 97.44 107 TRP A O 1
ATOM 833 N N . THR A 1 108 ? -4.349 -2.800 4.858 1.00 96.31 108 THR A N 1
ATOM 834 C CA . THR A 1 108 ? -5.439 -1.817 4.783 1.00 96.31 108 THR A CA 1
ATOM 835 C C . THR A 1 108 ? -6.813 -2.464 4.989 1.00 96.31 108 THR A C 1
ATOM 837 O O . THR A 1 108 ? -7.639 -1.947 5.755 1.00 96.31 108 THR A O 1
ATOM 840 N N . VAL A 1 109 ? -7.048 -3.639 4.397 1.00 96.75 109 VAL A N 1
ATOM 841 C CA . VAL A 1 109 ? -8.281 -4.415 4.615 1.00 96.75 109 VAL A CA 1
ATOM 842 C C . VAL A 1 109 ? -8.430 -4.808 6.085 1.00 96.75 109 VAL A C 1
ATOM 844 O O . VAL A 1 109 ? -9.500 -4.619 6.672 1.00 96.75 109 VAL A O 1
ATOM 847 N N . PHE A 1 110 ? -7.370 -5.310 6.720 1.00 95.25 110 PHE A N 1
ATOM 848 C CA . PHE A 1 110 ? -7.445 -5.732 8.122 1.00 95.25 110 PHE A CA 1
ATOM 849 C C . PHE A 1 110 ? -7.539 -4.571 9.108 1.00 95.25 110 PHE A C 1
ATOM 851 O O . PHE A 1 110 ? -8.226 -4.704 10.124 1.00 95.25 110 PHE A O 1
ATOM 858 N N . ILE A 1 111 ? -6.942 -3.418 8.804 1.00 92.81 111 ILE A N 1
ATOM 859 C CA . ILE A 1 111 ? -7.176 -2.178 9.553 1.00 92.81 111 ILE A CA 1
ATOM 860 C C . ILE A 1 111 ? -8.661 -1.805 9.468 1.00 92.81 111 ILE A C 1
ATOM 862 O O . ILE A 1 111 ? -9.293 -1.570 10.501 1.00 92.81 111 ILE A O 1
ATOM 866 N N . SER A 1 112 ? -9.249 -1.839 8.269 1.00 93.06 112 SER A N 1
ATOM 867 C CA . SER A 1 112 ? -10.679 -1.569 8.059 1.00 93.06 112 SER A CA 1
ATOM 868 C C . SER A 1 112 ? -11.569 -2.537 8.845 1.00 93.06 112 SER A C 1
ATOM 870 O O . SER A 1 112 ? -12.511 -2.121 9.525 1.00 93.06 112 SER A O 1
ATOM 872 N N . LEU A 1 113 ? -11.237 -3.830 8.827 1.00 92.94 113 LEU A N 1
ATOM 873 C CA . LEU A 1 113 ? -11.970 -4.862 9.560 1.00 92.94 113 LEU A CA 1
ATOM 874 C C . LEU A 1 113 ? -11.846 -4.682 11.076 1.00 92.94 113 LEU A C 1
ATOM 876 O O . LEU A 1 113 ? -12.835 -4.815 11.802 1.00 92.94 113 LEU A O 1
ATOM 880 N N . HIS A 1 114 ? -10.646 -4.366 11.563 1.00 90.06 114 HIS A N 1
ATOM 881 C CA . HIS A 1 114 ? -10.404 -4.106 12.977 1.00 90.06 114 HIS A CA 1
ATOM 882 C C . HIS A 1 114 ? -11.213 -2.896 13.465 1.00 90.06 114 HIS A C 1
ATOM 884 O O . HIS A 1 114 ? -11.859 -2.978 14.513 1.00 90.06 114 HIS A O 1
ATOM 890 N N . LEU A 1 115 ? -11.245 -1.807 12.688 1.00 88.00 115 LEU A N 1
ATOM 891 C CA . LEU A 1 115 ? -12.049 -0.619 12.991 1.00 88.00 115 LEU A CA 1
ATOM 892 C C . LEU A 1 115 ? -13.551 -0.938 13.028 1.00 88.00 115 LEU A C 1
ATOM 894 O O . LEU A 1 115 ? -14.227 -0.568 13.990 1.00 88.00 115 LEU A O 1
ATOM 898 N N . TYR A 1 116 ? -14.062 -1.698 12.057 1.00 88.62 116 TYR A N 1
ATOM 899 C CA . TYR A 1 116 ? -15.465 -2.123 12.037 1.00 88.62 116 TYR A CA 1
ATOM 900 C C . TYR A 1 116 ? -15.845 -2.979 13.255 1.00 88.62 116 TYR A C 1
ATOM 902 O O . TYR A 1 116 ? -16.883 -2.765 13.896 1.00 88.62 116 TYR A O 1
ATOM 910 N N . ARG A 1 117 ? -14.999 -3.954 13.609 1.00 87.00 117 ARG A N 1
ATOM 911 C CA . ARG A 1 117 ? -15.231 -4.833 14.767 1.00 87.00 117 ARG A CA 1
ATOM 912 C C . ARG A 1 117 ? -15.165 -4.078 16.086 1.00 87.00 117 ARG A C 1
ATOM 914 O O . ARG A 1 117 ? -15.993 -4.338 16.959 1.00 87.00 117 ARG A O 1
ATOM 921 N N . SER A 1 118 ? -14.235 -3.133 16.191 1.00 81.19 118 SER A N 1
ATOM 922 C CA . SER A 1 118 ? -14.148 -2.215 17.323 1.00 81.19 118 SER A CA 1
ATOM 923 C C . SER A 1 118 ? -15.423 -1.395 17.486 1.00 81.19 118 SER A C 1
ATOM 925 O O . SER A 1 118 ? -16.012 -1.376 18.567 1.00 81.19 118 SER A O 1
ATOM 927 N N . ALA A 1 119 ? -15.900 -0.779 16.400 1.00 80.81 119 ALA A N 1
ATOM 928 C CA . ALA A 1 119 ? -17.155 -0.031 16.405 1.00 80.81 119 ALA A CA 1
ATOM 929 C C . ALA A 1 119 ? -18.350 -0.915 16.810 1.00 80.81 119 ALA A C 1
ATOM 931 O O . ALA A 1 119 ? -19.290 -0.445 17.447 1.00 80.81 119 ALA A O 1
ATOM 932 N N . SER A 1 120 ? -18.282 -2.209 16.489 1.00 79.69 120 SER A N 1
ATOM 933 C CA . SER A 1 120 ? -19.294 -3.217 16.823 1.00 79.69 120 SER A CA 1
ATOM 934 C C . SER A 1 120 ? -19.104 -3.886 18.196 1.00 79.69 120 SER A C 1
ATOM 936 O O . SER A 1 120 ? -19.856 -4.805 18.509 1.00 79.69 120 SER A O 1
ATOM 938 N N . GLN A 1 121 ? -18.114 -3.471 18.999 1.00 74.38 121 GLN A N 1
ATOM 939 C CA . GLN A 1 121 ? -17.822 -3.998 20.344 1.00 74.38 121 GLN A CA 1
ATOM 940 C C . GLN A 1 121 ? -17.634 -5.532 20.414 1.00 74.38 121 GLN A C 1
ATOM 942 O O . GLN A 1 121 ? -17.996 -6.161 21.405 1.00 74.38 121 GLN A O 1
ATOM 947 N N . LYS A 1 122 ? -17.052 -6.162 19.381 1.00 68.19 122 LYS A N 1
ATOM 948 C CA . LYS A 1 122 ? -16.815 -7.622 19.364 1.00 68.19 122 LYS A CA 1
ATOM 949 C C . LYS A 1 122 ? -15.469 -7.972 20.037 1.00 68.19 122 LYS A C 1
ATOM 951 O O . LYS A 1 122 ? -14.444 -7.564 19.500 1.00 68.19 122 LYS A O 1
ATOM 956 N N . PRO A 1 123 ? -15.433 -8.731 21.154 1.00 59.91 123 PRO A N 1
ATOM 957 C CA . PRO A 1 123 ? -14.275 -8.780 22.063 1.00 59.91 123 PRO A CA 1
ATOM 958 C C . PRO A 1 123 ? -13.088 -9.675 21.651 1.00 59.91 123 PRO A C 1
ATOM 960 O O . PRO A 1 123 ? -12.087 -9.698 22.360 1.00 59.91 123 PRO A O 1
ATOM 963 N N . ASP A 1 124 ? -13.145 -10.396 20.530 1.00 66.75 124 ASP A N 1
ATOM 964 C CA . ASP A 1 124 ? -12.056 -11.301 20.129 1.00 66.75 124 ASP A CA 1
ATOM 965 C C . ASP A 1 124 ? -11.008 -10.580 19.261 1.00 66.75 124 ASP A C 1
ATOM 967 O O . ASP A 1 124 ? -11.195 -10.430 18.047 1.00 66.75 124 ASP A O 1
ATOM 971 N N . TYR A 1 125 ? -9.947 -10.073 19.902 1.00 71.69 125 TYR A N 1
ATOM 972 C CA . TYR A 1 125 ? -8.852 -9.334 19.255 1.00 71.69 125 TYR A CA 1
ATOM 973 C C . TYR A 1 125 ? -7.522 -10.102 19.238 1.00 71.69 125 TYR A C 1
ATOM 975 O O . TYR A 1 125 ? -6.781 -9.991 18.263 1.00 71.69 125 TYR A O 1
ATOM 983 N N . ASP A 1 126 ? -7.233 -10.899 20.273 1.00 75.31 126 ASP A N 1
ATOM 984 C CA . ASP A 1 126 ? -5.923 -11.544 20.446 1.00 75.31 126 ASP A CA 1
ATOM 985 C C . ASP A 1 126 ? -5.702 -12.672 19.413 1.00 75.31 126 ASP A C 1
ATOM 987 O O . ASP A 1 126 ? -4.612 -12.789 18.850 1.00 75.31 126 ASP A O 1
ATOM 991 N N . ARG A 1 127 ? -6.737 -13.459 19.071 1.00 81.44 127 ARG A N 1
ATOM 992 C CA . ARG A 1 127 ? -6.637 -14.498 18.025 1.00 81.44 127 ARG A CA 1
ATOM 993 C C . ARG A 1 127 ? -6.598 -13.903 16.619 1.00 81.44 127 ARG A C 1
ATOM 995 O O . ARG A 1 127 ? -5.825 -14.345 15.772 1.00 81.44 127 ARG A O 1
ATOM 1002 N N . LEU A 1 128 ? -7.431 -12.892 16.371 1.00 85.56 128 LEU A N 1
ATOM 1003 C CA . LEU A 1 128 ? -7.536 -12.249 15.061 1.00 85.56 128 LEU A CA 1
ATOM 1004 C C . LEU A 1 128 ? -6.253 -11.511 14.681 1.00 85.56 128 LEU A C 1
ATOM 1006 O O . LEU A 1 128 ? -5.905 -11.496 13.506 1.00 85.56 128 LEU A O 1
ATOM 1010 N N . TYR A 1 129 ? -5.526 -10.967 15.657 1.00 86.19 129 TYR A N 1
ATOM 1011 C CA . TYR A 1 129 ? -4.226 -10.343 15.430 1.00 86.19 129 TYR A CA 1
ATOM 1012 C C . TYR A 1 129 ? -3.271 -11.263 14.653 1.00 86.19 129 TYR A C 1
ATOM 1014 O O . TYR A 1 129 ? -2.773 -10.883 13.595 1.00 86.19 129 TYR A O 1
ATOM 1022 N N . TRP A 1 130 ? -3.081 -12.504 15.107 1.00 89.44 130 TRP A N 1
ATOM 1023 C CA . TRP A 1 130 ? -2.195 -13.458 14.432 1.00 89.44 130 TRP A CA 1
ATOM 1024 C C . TRP A 1 130 ? -2.697 -13.869 13.048 1.00 89.44 130 TRP A C 1
ATOM 1026 O O . TRP A 1 130 ? -1.894 -14.052 12.137 1.00 89.44 130 TRP A O 1
ATOM 1036 N N . ILE A 1 131 ? -4.018 -13.951 12.866 1.00 92.56 131 ILE A N 1
ATOM 1037 C CA . ILE A 1 131 ? -4.625 -14.217 11.555 1.00 92.56 131 ILE A CA 1
ATOM 1038 C C . ILE A 1 131 ? -4.314 -13.071 10.583 1.00 92.56 131 ILE A C 1
ATOM 1040 O O . ILE A 1 131 ? -3.916 -13.327 9.448 1.00 92.56 131 ILE A O 1
ATOM 1044 N N . TYR A 1 132 ? -4.437 -11.815 11.027 1.00 93.75 132 TYR A N 1
ATOM 1045 C CA . TYR A 1 132 ? -4.130 -10.644 10.200 1.00 93.75 132 TYR A CA 1
ATOM 1046 C C . TYR A 1 132 ? -2.664 -10.646 9.757 1.00 93.75 132 TYR A C 1
ATOM 1048 O O . TYR A 1 132 ? -2.384 -10.429 8.579 1.00 93.75 132 TYR A O 1
ATOM 1056 N N . HIS A 1 133 ? -1.741 -10.953 10.674 1.00 93.25 133 HIS A N 1
ATOM 1057 C CA . HIS A 1 133 ? -0.314 -11.084 10.370 1.00 93.25 133 HIS A CA 1
ATOM 1058 C C . HIS A 1 133 ? -0.024 -12.219 9.389 1.00 93.25 133 HIS A C 1
ATOM 1060 O O . HIS A 1 133 ? 0.697 -12.013 8.415 1.00 93.25 133 HIS A O 1
ATOM 1066 N N . GLY A 1 134 ? -0.592 -13.403 9.629 1.00 95.12 134 GLY A N 1
ATOM 1067 C CA . GLY A 1 134 ? -0.402 -14.555 8.754 1.00 95.12 134 GLY A CA 1
ATOM 1068 C C . GLY A 1 134 ? -0.847 -14.246 7.328 1.00 95.12 134 GLY A C 1
ATOM 1069 O O . GLY A 1 134 ? -0.064 -14.396 6.395 1.00 95.12 134 GLY A O 1
ATOM 1070 N N . ILE A 1 135 ? -2.067 -13.733 7.154 1.00 96.44 135 ILE A N 1
ATOM 1071 C CA . ILE A 1 135 ? -2.609 -13.454 5.819 1.00 96.44 135 ILE A CA 1
ATOM 1072 C C . ILE A 1 135 ? -1.835 -12.322 5.129 1.00 96.44 135 ILE A C 1
ATOM 1074 O O . ILE A 1 135 ? -1.466 -12.475 3.966 1.00 96.44 135 ILE A O 1
ATOM 1078 N N . SER A 1 136 ? -1.542 -11.221 5.831 1.00 97.44 136 SER A N 1
ATOM 1079 C CA . SER A 1 136 ? -0.930 -10.028 5.218 1.00 97.44 136 SER A CA 1
ATOM 1080 C C . SER A 1 136 ? 0.516 -10.213 4.773 1.00 97.44 136 SER A C 1
ATOM 1082 O O . SER A 1 136 ? 0.994 -9.421 3.970 1.00 97.44 136 SER A O 1
ATOM 1084 N N . TRP A 1 137 ? 1.214 -11.235 5.268 1.00 97.88 137 TRP A N 1
ATOM 1085 C CA . TRP A 1 137 ? 2.574 -11.550 4.826 1.00 97.88 137 TRP A CA 1
ATOM 1086 C C . TRP A 1 137 ? 2.626 -12.782 3.925 1.00 97.88 137 TRP A C 1
ATOM 1088 O O . TRP A 1 137 ? 3.305 -12.771 2.901 1.00 97.88 137 TRP A O 1
ATOM 1098 N N . ILE A 1 138 ? 1.886 -13.841 4.262 1.00 98.12 138 ILE A N 1
ATOM 1099 C CA . ILE A 1 138 ? 1.992 -15.119 3.548 1.00 98.12 138 ILE A CA 1
ATOM 1100 C C . ILE A 1 138 ? 1.290 -15.055 2.190 1.00 98.12 138 ILE A C 1
ATOM 1102 O O . ILE A 1 138 ? 1.845 -15.536 1.205 1.00 98.12 138 ILE A O 1
ATOM 1106 N N . VAL A 1 139 ? 0.099 -14.451 2.097 1.00 97.06 139 VAL A N 1
ATOM 1107 C CA . VAL A 1 139 ? -0.630 -14.394 0.817 1.00 97.06 139 VAL A CA 1
ATOM 1108 C C . VAL A 1 139 ? 0.151 -13.599 -0.240 1.00 97.06 139 VAL A C 1
ATOM 1110 O O . VAL A 1 139 ? 0.375 -14.148 -1.321 1.00 97.06 139 VAL A O 1
ATOM 1113 N N . PRO A 1 140 ? 0.669 -12.386 0.045 1.00 98.25 140 PRO A N 1
ATOM 1114 C CA . PRO A 1 140 ? 1.564 -11.686 -0.879 1.00 98.25 140 PRO A CA 1
ATOM 1115 C C . PRO A 1 140 ? 2.809 -12.491 -1.267 1.00 98.25 140 PRO A C 1
ATOM 1117 O O . PRO A 1 140 ? 3.215 -12.463 -2.430 1.00 98.25 140 PRO A O 1
ATOM 1120 N N . ALA A 1 141 ? 3.402 -13.234 -0.322 1.00 98.12 141 ALA A N 1
ATOM 1121 C CA . ALA A 1 141 ? 4.579 -14.059 -0.592 1.00 98.12 141 ALA A CA 1
ATOM 1122 C C . ALA A 1 141 ? 4.263 -15.168 -1.601 1.00 98.12 141 ALA A C 1
ATOM 1124 O O . ALA A 1 141 ? 5.020 -15.357 -2.550 1.00 98.12 141 ALA A O 1
ATOM 1125 N N . ILE A 1 142 ? 3.128 -15.858 -1.442 1.00 98.12 142 ILE A N 1
ATOM 1126 C CA . ILE A 1 142 ? 2.674 -16.898 -2.377 1.00 98.12 142 ILE A CA 1
ATOM 1127 C C . ILE A 1 142 ? 2.446 -16.307 -3.773 1.00 98.12 142 ILE A C 1
ATOM 1129 O O . ILE A 1 142 ? 2.882 -16.894 -4.764 1.00 98.12 142 ILE A O 1
ATOM 1133 N N . PHE A 1 143 ? 1.807 -15.136 -3.862 1.00 97.38 143 PHE A N 1
ATOM 1134 C CA . PHE A 1 143 ? 1.551 -14.462 -5.139 1.00 97.38 143 PHE A CA 1
ATOM 1135 C C . PHE A 1 143 ? 2.856 -14.149 -5.880 1.00 97.38 143 PHE A C 1
ATOM 1137 O O . PHE A 1 143 ? 3.014 -14.513 -7.045 1.00 97.38 143 PHE A O 1
ATOM 1144 N N . VAL A 1 144 ? 3.820 -13.527 -5.198 1.00 97.75 144 VAL A N 1
ATOM 1145 C CA . VAL A 1 144 ? 5.105 -13.162 -5.811 1.00 97.75 144 VAL A CA 1
ATOM 1146 C C . VAL A 1 144 ? 5.971 -14.388 -6.103 1.00 97.75 144 VAL A C 1
ATOM 1148 O O . VAL A 1 144 ? 6.573 -14.459 -7.173 1.00 97.75 144 VAL A O 1
ATOM 1151 N N . ALA A 1 145 ? 5.996 -15.386 -5.217 1.00 97.81 145 ALA A N 1
ATOM 1152 C CA . ALA A 1 145 ? 6.705 -16.640 -5.465 1.00 97.81 145 ALA A CA 1
ATOM 1153 C C . ALA A 1 145 ? 6.157 -17.363 -6.704 1.00 97.81 145 ALA A C 1
ATOM 1155 O O . ALA A 1 145 ? 6.935 -17.877 -7.504 1.00 97.81 145 ALA A O 1
ATOM 1156 N N . THR A 1 146 ? 4.836 -17.339 -6.905 1.00 97.50 146 THR A N 1
ATOM 1157 C CA . THR A 1 146 ? 4.196 -17.902 -8.102 1.00 97.50 146 THR A CA 1
ATOM 1158 C C . THR A 1 146 ? 4.614 -17.140 -9.357 1.00 97.50 146 THR A C 1
ATOM 1160 O O . THR A 1 146 ? 5.003 -17.765 -10.342 1.00 97.50 146 THR A O 1
ATOM 1163 N N . LEU A 1 147 ? 4.612 -15.802 -9.327 1.00 95.75 147 LEU A N 1
ATOM 1164 C CA . LEU A 1 147 ? 5.062 -14.977 -10.456 1.00 95.75 147 LEU A CA 1
ATOM 1165 C C . LEU A 1 147 ? 6.519 -15.257 -10.848 1.00 95.75 147 LEU A C 1
ATOM 1167 O O . LEU A 1 147 ? 6.819 -15.381 -12.035 1.00 95.75 147 LEU A O 1
ATOM 1171 N N . ILE A 1 148 ? 7.415 -15.380 -9.864 1.00 95.88 148 ILE A N 1
ATOM 1172 C CA . ILE A 1 148 ? 8.827 -15.704 -10.106 1.00 95.88 148 ILE A CA 1
ATOM 1173 C C . ILE A 1 148 ? 8.961 -17.137 -10.631 1.00 95.88 148 ILE A C 1
ATOM 1175 O O . ILE A 1 148 ? 9.599 -17.353 -11.657 1.00 95.88 148 ILE A O 1
ATOM 1179 N N . GLY A 1 149 ? 8.341 -18.111 -9.957 1.00 95.75 149 GLY A N 1
ATOM 1180 C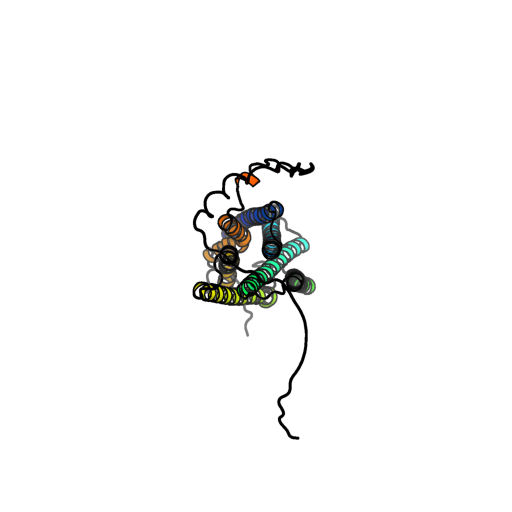 CA . GLY A 1 149 ? 8.451 -19.532 -10.297 1.00 95.75 149 GLY A CA 1
ATOM 1181 C C . GLY A 1 149 ? 7.869 -19.887 -11.667 1.00 95.75 149 GLY A C 1
ATOM 1182 O O . GLY A 1 149 ? 8.320 -20.840 -12.293 1.00 95.75 149 GLY A O 1
ATOM 1183 N N . THR A 1 150 ? 6.908 -19.100 -12.155 1.00 95.38 150 THR A N 1
ATOM 1184 C CA . THR A 1 150 ? 6.317 -19.246 -13.496 1.00 95.38 150 THR A CA 1
ATOM 1185 C C . THR A 1 150 ? 6.990 -18.375 -14.562 1.00 95.38 150 THR A C 1
ATOM 1187 O O . THR A 1 150 ? 6.594 -18.431 -15.722 1.00 95.38 150 THR A O 1
ATOM 1190 N N . GLY A 1 151 ? 7.999 -17.571 -14.202 1.00 92.56 151 GLY A N 1
ATOM 1191 C CA . GLY A 1 151 ? 8.713 -16.710 -15.150 1.00 92.56 151 GLY A CA 1
ATOM 1192 C C . GLY A 1 151 ? 7.876 -15.548 -15.698 1.00 92.56 151 GLY A C 1
ATOM 1193 O O . GLY A 1 151 ? 8.148 -15.051 -16.786 1.00 92.56 151 GLY A O 1
ATOM 1194 N N . ASN A 1 152 ? 6.858 -15.097 -14.959 1.00 93.38 152 ASN A N 1
ATOM 1195 C CA . ASN A 1 152 ? 5.915 -14.063 -15.403 1.00 93.38 152 ASN A CA 1
ATOM 1196 C C . ASN A 1 152 ? 6.342 -12.625 -15.063 1.00 93.38 152 ASN A C 1
ATOM 1198 O O . ASN A 1 152 ? 5.564 -11.686 -15.247 1.00 93.38 152 ASN A O 1
ATOM 1202 N N . ILE A 1 153 ? 7.578 -12.440 -14.592 1.00 90.88 153 ILE A N 1
ATOM 1203 C CA . ILE A 1 153 ? 8.239 -11.136 -14.496 1.00 90.88 153 ILE A CA 1
ATOM 1204 C C . ILE A 1 153 ? 9.239 -11.044 -15.646 1.00 90.88 153 ILE A C 1
ATOM 1206 O O . ILE A 1 153 ? 10.211 -11.795 -15.689 1.00 90.88 153 ILE A O 1
ATOM 1210 N N . VAL A 1 154 ? 8.991 -10.125 -16.574 1.00 85.69 154 VAL A N 1
ATOM 1211 C CA . VAL A 1 154 ? 9.703 -10.019 -17.850 1.00 85.69 154 VAL A CA 1
ATOM 1212 C C . VAL A 1 154 ? 10.139 -8.582 -18.126 1.00 85.69 154 VAL A C 1
ATOM 1214 O O . VAL A 1 154 ? 9.494 -7.620 -17.709 1.00 85.69 154 VAL A O 1
ATOM 1217 N N . GLN A 1 155 ? 11.234 -8.421 -18.860 1.00 79.94 155 GLN A N 1
ATOM 1218 C CA . GLN A 1 155 ? 11.692 -7.127 -19.360 1.00 79.94 155 GLN A CA 1
ATOM 1219 C C . GLN A 1 155 ? 11.121 -6.937 -20.772 1.00 79.94 155 GLN A C 1
ATOM 1221 O O . GLN A 1 155 ? 11.574 -7.577 -21.716 1.00 79.94 155 GLN A O 1
ATOM 1226 N N . MET A 1 156 ? 10.090 -6.102 -20.922 1.00 65.56 156 MET A N 1
ATOM 1227 C CA . MET A 1 156 ? 9.470 -5.816 -22.224 1.00 65.56 156 MET A CA 1
ATOM 1228 C C . MET A 1 156 ? 9.975 -4.483 -22.751 1.00 65.56 156 MET A C 1
ATOM 1230 O O . MET A 1 156 ? 9.630 -3.454 -22.180 1.00 65.56 156 MET A O 1
ATOM 1234 N N . ALA A 1 157 ? 10.768 -4.484 -23.818 1.00 57.56 157 ALA A N 1
ATOM 1235 C CA . ALA A 1 157 ? 11.158 -3.256 -24.500 1.00 57.56 157 ALA A CA 1
ATOM 1236 C C . ALA A 1 157 ? 10.252 -2.978 -25.705 1.00 57.56 157 ALA A C 1
ATOM 1238 O O . ALA A 1 157 ? 9.905 -3.921 -26.420 1.00 57.56 157 ALA A O 1
ATOM 1239 N N . PRO A 1 158 ? 9.932 -1.708 -25.999 1.00 48.09 158 PRO A N 1
ATOM 1240 C CA . PRO A 1 158 ? 9.455 -1.343 -27.324 1.00 48.09 158 PRO A CA 1
ATOM 1241 C C . PRO A 1 158 ? 10.575 -1.622 -28.342 1.00 48.09 158 PRO A C 1
ATOM 1243 O O . PRO A 1 158 ? 11.726 -1.250 -28.110 1.00 48.09 158 PRO A O 1
ATOM 1246 N N . GLN A 1 159 ? 10.243 -2.292 -29.448 1.00 43.38 159 GLN A N 1
ATOM 1247 C CA . GLN A 1 159 ? 11.093 -2.422 -30.646 1.00 43.38 159 GLN A CA 1
ATOM 1248 C C . GLN A 1 159 ? 12.470 -3.099 -30.449 1.00 43.38 159 GLN A C 1
ATOM 1250 O O . GLN A 1 159 ? 13.463 -2.705 -31.054 1.00 43.38 159 GLN A O 1
ATOM 1255 N N . GLY A 1 160 ? 12.554 -4.145 -29.617 1.00 40.28 160 GLY A N 1
ATOM 1256 C CA . GLY A 1 160 ? 13.764 -4.983 -29.524 1.00 40.28 160 GLY A CA 1
ATOM 1257 C C . GLY A 1 160 ? 14.936 -4.379 -28.735 1.00 40.28 160 GLY A C 1
ATOM 1258 O O . GLY A 1 160 ? 16.037 -4.922 -28.777 1.00 40.28 160 GLY A O 1
ATOM 1259 N N . GLY A 1 161 ? 14.713 -3.281 -28.004 1.00 50.47 161 GLY A N 1
ATOM 1260 C CA . GLY A 1 161 ? 15.682 -2.733 -27.047 1.00 50.47 161 GLY A CA 1
ATOM 1261 C C . GLY A 1 161 ? 15.689 -3.452 -25.687 1.00 50.47 161 GLY A C 1
ATOM 1262 O O . GLY A 1 161 ? 15.171 -4.555 -25.530 1.00 50.47 161 GLY A O 1
ATOM 1263 N N . HIS A 1 162 ? 16.221 -2.785 -24.659 1.00 50.62 162 HIS A N 1
ATOM 1264 C CA . HIS A 1 162 ? 16.070 -3.181 -23.254 1.00 50.62 162 HIS A CA 1
ATOM 1265 C C . HIS A 1 162 ? 15.158 -2.170 -22.540 1.00 50.62 162 HIS A C 1
ATOM 1267 O O . HIS A 1 162 ? 15.470 -0.981 -22.511 1.00 50.62 162 HIS A O 1
ATOM 1273 N N . SER A 1 163 ? 14.038 -2.606 -21.945 1.00 61.09 163 SER A N 1
ATOM 1274 C CA . SER A 1 163 ? 13.295 -1.742 -21.016 1.00 61.09 163 SER A CA 1
ATOM 1275 C C . SER A 1 163 ? 14.119 -1.553 -19.759 1.00 61.09 163 SER A C 1
ATOM 1277 O O . SER A 1 163 ? 14.686 -2.507 -19.237 1.00 61.09 163 SER A O 1
ATOM 1279 N N . MET A 1 164 ? 14.168 -0.335 -19.234 1.00 66.75 164 MET A N 1
ATOM 1280 C CA . MET A 1 164 ? 14.865 -0.069 -17.976 1.00 66.75 164 MET A CA 1
ATOM 1281 C C . MET A 1 164 ? 14.187 -0.764 -16.782 1.00 66.75 164 MET A C 1
ATOM 1283 O O . MET A 1 164 ? 14.747 -0.776 -15.696 1.00 66.75 164 MET A O 1
ATOM 1287 N N . TRP A 1 165 ? 13.010 -1.375 -16.957 1.00 77.44 165 TRP A N 1
ATOM 1288 C CA . TRP A 1 165 ? 12.242 -1.983 -15.876 1.00 77.44 165 TRP A CA 1
ATOM 1289 C C . TRP A 1 165 ? 11.719 -3.381 -16.210 1.00 77.44 165 TRP A C 1
ATOM 1291 O O . TRP A 1 165 ? 11.445 -3.732 -17.359 1.00 77.44 165 TRP A O 1
ATOM 1301 N N . CYS A 1 166 ? 11.535 -4.171 -15.153 1.00 85.69 166 CYS A N 1
ATOM 1302 C CA . CYS A 1 166 ? 10.850 -5.452 -15.212 1.00 85.69 166 CYS A CA 1
ATOM 1303 C C . CYS A 1 166 ? 9.370 -5.253 -14.903 1.00 85.69 166 CYS A C 1
ATOM 1305 O O . CYS A 1 166 ? 9.000 -4.603 -13.921 1.00 85.69 166 CYS A O 1
ATOM 1307 N N . HIS A 1 167 ? 8.527 -5.854 -15.729 1.00 86.00 167 HIS A N 1
ATOM 1308 C CA . HIS A 1 167 ? 7.079 -5.774 -15.646 1.00 86.00 167 HIS A CA 1
ATOM 1309 C C . HIS A 1 167 ? 6.495 -7.166 -15.435 1.00 86.00 167 HIS A C 1
ATOM 1311 O O . HIS A 1 167 ? 7.085 -8.175 -15.813 1.00 86.00 167 HIS A O 1
ATOM 1317 N N . VAL A 1 168 ? 5.314 -7.225 -14.826 1.00 89.06 168 VAL A N 1
ATOM 1318 C CA . VAL A 1 168 ? 4.525 -8.459 -14.848 1.00 89.06 168 VAL A CA 1
ATOM 1319 C C . VAL A 1 168 ? 3.955 -8.623 -16.251 1.00 89.06 168 VAL A C 1
ATOM 1321 O O . VAL A 1 168 ? 3.558 -7.636 -16.874 1.00 89.06 168 VAL A O 1
ATOM 1324 N N . ASN A 1 169 ? 3.915 -9.858 -16.741 1.00 86.75 169 ASN A N 1
ATOM 1325 C CA . ASN A 1 169 ? 3.294 -10.189 -18.015 1.00 86.75 169 ASN A CA 1
ATOM 1326 C C . ASN A 1 169 ? 1.876 -9.565 -18.106 1.00 86.75 169 ASN A C 1
ATOM 1328 O O . ASN A 1 169 ? 1.084 -9.754 -17.180 1.00 86.75 169 ASN A O 1
ATOM 1332 N N . PRO A 1 170 ? 1.521 -8.851 -19.194 1.00 83.19 170 PRO A N 1
ATOM 1333 C CA . PRO A 1 170 ? 0.214 -8.216 -19.369 1.00 83.19 170 PRO A CA 1
ATOM 1334 C C . PRO A 1 170 ? -0.985 -9.154 -19.210 1.00 83.19 170 PRO A C 1
ATOM 1336 O O . PRO A 1 170 ? -2.068 -8.702 -18.852 1.00 83.19 170 PRO A O 1
ATOM 1339 N N . ARG A 1 171 ? -0.816 -10.458 -19.459 1.00 85.38 171 ARG A N 1
ATOM 1340 C CA . ARG A 1 171 ? -1.877 -11.443 -19.207 1.00 85.38 171 ARG A CA 1
ATOM 1341 C C . ARG A 1 171 ? -2.071 -11.705 -17.713 1.00 85.38 171 ARG A C 1
ATOM 1343 O O . ARG A 1 171 ? -3.198 -11.799 -17.241 1.00 85.38 171 ARG A O 1
ATOM 1350 N N . GLU A 1 172 ? -0.970 -11.786 -16.976 1.00 90.75 172 GLU A N 1
ATOM 1351 C CA . GLU A 1 172 ? -0.947 -12.181 -15.566 1.00 90.75 172 GLU A CA 1
ATOM 1352 C C . GLU A 1 172 ? -1.141 -11.003 -14.606 1.00 90.75 172 GLU A C 1
ATOM 1354 O O . GLU A 1 172 ? -1.547 -11.190 -13.458 1.00 90.75 172 GLU A O 1
ATOM 1359 N N . VAL A 1 173 ? -0.903 -9.770 -15.064 1.00 89.31 173 VAL A N 1
ATOM 1360 C CA . VAL A 1 173 ? -1.066 -8.565 -14.237 1.00 89.31 173 VAL A CA 1
ATOM 1361 C C . VAL A 1 173 ? -2.498 -8.428 -13.703 1.00 89.31 173 VAL A C 1
ATOM 1363 O O . VAL A 1 173 ? -2.699 -8.000 -12.571 1.00 89.31 173 VAL A O 1
ATOM 1366 N N . TRP A 1 174 ? -3.510 -8.874 -14.450 1.00 90.06 174 TRP A N 1
ATOM 1367 C CA . TRP A 1 174 ? -4.892 -8.868 -13.970 1.00 90.06 174 TRP A CA 1
ATOM 1368 C C . TRP A 1 174 ? -5.074 -9.718 -12.711 1.00 90.06 174 TRP A C 1
ATOM 1370 O O . TRP A 1 174 ? -5.625 -9.238 -11.720 1.00 90.06 174 TRP A O 1
ATOM 1380 N N . TYR A 1 175 ? -4.555 -10.944 -12.716 1.00 93.75 175 TYR A N 1
ATOM 1381 C CA . TYR A 1 175 ? -4.725 -11.895 -11.618 1.00 93.75 175 TYR A CA 1
ATOM 1382 C C . TYR A 1 175 ? -3.846 -11.576 -10.413 1.00 93.75 175 TYR A C 1
ATOM 1384 O O . TYR A 1 175 ? -4.305 -11.646 -9.274 1.00 93.75 175 TYR A O 1
ATOM 1392 N N . PHE A 1 176 ? -2.592 -11.198 -10.654 1.00 95.12 176 PHE A N 1
ATOM 1393 C CA . PHE A 1 176 ? -1.611 -11.025 -9.585 1.00 95.12 176 PHE A CA 1
ATOM 1394 C C . PHE A 1 176 ? -1.469 -9.579 -9.095 1.00 95.12 176 PHE A C 1
ATOM 1396 O O . PHE A 1 176 ? -0.694 -9.331 -8.169 1.00 95.12 176 PHE A O 1
ATOM 1403 N N . TRP A 1 177 ? -2.197 -8.625 -9.685 1.00 93.81 177 TRP A N 1
ATOM 1404 C CA . TRP A 1 177 ? -2.153 -7.215 -9.290 1.00 93.81 177 TRP A CA 1
ATOM 1405 C C . TRP A 1 177 ? -3.539 -6.565 -9.216 1.00 93.81 177 TRP A C 1
ATOM 1407 O O . TRP A 1 177 ? -3.980 -6.219 -8.118 1.00 93.81 177 TRP A O 1
ATOM 1417 N N . PHE A 1 178 ? -4.265 -6.450 -10.333 1.00 93.19 178 PHE A N 1
ATOM 1418 C CA . PHE A 1 178 ? -5.514 -5.670 -10.360 1.00 93.19 178 PHE A CA 1
ATOM 1419 C C . PHE A 1 178 ? -6.658 -6.303 -9.573 1.00 93.19 178 PHE A C 1
ATOM 1421 O O . PHE A 1 178 ? -7.344 -5.595 -8.841 1.00 93.19 178 PHE A O 1
ATOM 1428 N N . ILE A 1 179 ? -6.865 -7.619 -9.676 1.00 94.75 179 ILE A N 1
ATOM 1429 C CA . ILE A 1 179 ? -7.901 -8.311 -8.896 1.00 94.75 179 ILE A CA 1
ATOM 1430 C C . ILE A 1 179 ? -7.644 -8.152 -7.385 1.00 94.75 179 ILE A C 1
ATOM 1432 O O . ILE A 1 179 ? -8.559 -7.698 -6.693 1.00 94.75 179 ILE A O 1
ATOM 1436 N N . PRO A 1 180 ? -6.435 -8.438 -6.850 1.00 96.88 180 PRO A N 1
ATOM 1437 C CA . PRO A 1 180 ? -6.106 -8.157 -5.452 1.00 96.88 180 PRO A CA 1
ATOM 1438 C C . PRO A 1 180 ? -6.340 -6.698 -5.051 1.00 96.88 180 PRO A C 1
ATOM 1440 O O . PRO A 1 180 ? -6.941 -6.442 -4.004 1.00 96.88 180 PRO A O 1
ATOM 1443 N N . LEU A 1 181 ? -5.913 -5.748 -5.890 1.00 96.56 181 LEU A N 1
ATOM 1444 C CA . LEU A 1 181 ? -6.081 -4.321 -5.634 1.00 96.56 181 LEU A CA 1
ATOM 1445 C C . LEU A 1 181 ? -7.565 -3.939 -5.538 1.00 96.56 181 LEU A C 1
ATOM 1447 O O . LEU A 1 181 ? -8.007 -3.443 -4.501 1.00 96.56 181 LEU A O 1
ATOM 1451 N N . ILE A 1 182 ? -8.351 -4.223 -6.576 1.00 96.50 182 ILE A N 1
ATOM 1452 C CA . ILE A 1 182 ? -9.776 -3.874 -6.645 1.00 96.50 182 ILE A CA 1
ATOM 1453 C C . ILE A 1 182 ? -10.548 -4.554 -5.512 1.00 96.50 182 ILE A C 1
ATOM 1455 O O . ILE A 1 182 ? -11.343 -3.903 -4.833 1.00 96.50 182 ILE A O 1
ATOM 1459 N N . LEU A 1 183 ? -10.285 -5.838 -5.255 1.00 97.31 183 LEU A N 1
ATOM 1460 C CA . LEU A 1 183 ? -10.932 -6.573 -4.170 1.00 97.31 183 LEU A CA 1
ATOM 1461 C C . LEU A 1 183 ? -10.637 -5.928 -2.810 1.00 97.31 183 LEU A C 1
ATOM 1463 O O . LEU A 1 183 ? -11.559 -5.692 -2.026 1.00 97.31 183 LEU A O 1
ATOM 1467 N N . SER A 1 184 ? -9.371 -5.597 -2.538 1.00 97.75 184 SER A N 1
ATOM 1468 C CA . SER A 1 184 ? -8.976 -4.939 -1.289 1.00 97.75 184 SER A CA 1
ATOM 1469 C C . SER A 1 184 ? -9.624 -3.558 -1.126 1.00 97.75 184 SER A C 1
ATOM 1471 O O . SER A 1 184 ? -10.086 -3.213 -0.034 1.00 97.75 184 SER A O 1
ATOM 1473 N N . MET A 1 185 ? -9.746 -2.802 -2.218 1.00 96.44 185 MET A N 1
ATOM 1474 C CA . MET A 1 185 ? -10.377 -1.486 -2.258 1.00 96.44 185 MET A CA 1
ATOM 1475 C C . MET A 1 185 ? -11.877 -1.566 -1.991 1.00 96.44 185 MET A C 1
ATOM 1477 O O . MET A 1 185 ? -12.371 -0.877 -1.098 1.00 96.44 185 MET A O 1
ATOM 1481 N N . VAL A 1 186 ? -12.592 -2.461 -2.674 1.00 97.50 186 VAL A N 1
ATOM 1482 C CA . VAL A 1 186 ? -14.033 -2.672 -2.468 1.00 97.50 186 VAL A CA 1
ATOM 1483 C C . VAL A 1 186 ? -14.321 -3.119 -1.035 1.00 97.50 186 VAL A C 1
ATOM 1485 O O . VAL A 1 186 ? -15.178 -2.531 -0.372 1.00 97.50 186 VAL A O 1
ATOM 1488 N N . ILE A 1 187 ? -13.580 -4.105 -0.516 1.00 97.44 187 ILE A N 1
ATOM 1489 C CA . ILE A 1 187 ? -13.757 -4.578 0.866 1.00 97.44 187 ILE A CA 1
ATOM 1490 C C . ILE A 1 187 ? -13.511 -3.437 1.862 1.00 97.44 187 ILE A C 1
ATOM 1492 O O . ILE A 1 187 ? -14.299 -3.251 2.793 1.00 97.44 187 ILE A O 1
ATOM 1496 N N . SER A 1 188 ? -12.452 -2.649 1.661 1.00 95.88 188 SER A N 1
ATOM 1497 C CA . SER A 1 188 ? -12.119 -1.530 2.548 1.00 95.88 188 SER A CA 1
ATOM 1498 C C . SER A 1 188 ? -13.193 -0.437 2.521 1.00 95.88 188 SER A C 1
ATOM 1500 O O . SER A 1 188 ? -13.581 0.050 3.583 1.00 95.88 188 SER A O 1
ATOM 1502 N N . ILE A 1 189 ? -13.747 -0.108 1.346 1.00 95.38 189 ILE A N 1
ATOM 1503 C CA . ILE A 1 189 ? -14.866 0.841 1.196 1.00 95.38 189 ILE A CA 1
ATOM 1504 C C . ILE A 1 189 ? -16.102 0.354 1.956 1.00 95.38 189 ILE A C 1
ATOM 1506 O O . ILE A 1 189 ? -16.688 1.112 2.732 1.00 95.38 189 ILE A O 1
ATOM 1510 N N . VAL A 1 190 ? -16.486 -0.913 1.776 1.00 96.50 190 VAL A N 1
ATOM 1511 C CA . VAL A 1 190 ? -17.657 -1.493 2.451 1.00 96.50 190 VAL A CA 1
ATOM 1512 C C . VAL A 1 190 ? -17.471 -1.468 3.968 1.00 96.50 190 VAL A C 1
ATOM 1514 O O . VAL A 1 190 ? -18.345 -0.994 4.695 1.00 96.50 190 VAL A O 1
ATOM 1517 N N . LEU A 1 191 ? -16.319 -1.918 4.471 1.00 94.56 191 LEU A N 1
ATOM 1518 C CA . LEU A 1 191 ? -16.027 -1.919 5.908 1.00 94.56 191 LEU A CA 1
ATOM 1519 C C . LEU A 1 191 ? -15.965 -0.504 6.490 1.00 94.56 191 LEU A C 1
ATOM 1521 O O . LEU A 1 191 ? -16.438 -0.279 7.609 1.00 94.56 191 LEU A O 1
ATOM 1525 N N . TYR A 1 192 ? -15.432 0.456 5.737 1.00 91.44 192 TYR A N 1
ATOM 1526 C CA . TYR A 1 192 ? -15.420 1.861 6.125 1.00 91.44 192 TYR A CA 1
ATOM 1527 C C . TYR A 1 192 ? -16.837 2.430 6.239 1.00 91.44 192 TYR A C 1
ATOM 1529 O O . TYR A 1 192 ? -17.182 3.004 7.275 1.00 91.44 192 TYR A O 1
ATOM 1537 N N . ALA A 1 193 ? -17.684 2.203 5.231 1.00 92.94 193 ALA A N 1
ATOM 1538 C CA . ALA A 1 193 ? -19.080 2.633 5.244 1.00 92.94 193 ALA A CA 1
ATOM 1539 C C . ALA A 1 193 ? -19.837 2.035 6.441 1.00 92.94 193 ALA A C 1
ATOM 1541 O O . ALA A 1 193 ? -20.456 2.771 7.210 1.00 92.94 193 ALA A O 1
ATOM 1542 N N . LEU A 1 194 ? -19.697 0.725 6.679 1.00 92.25 194 LEU A N 1
ATOM 1543 C CA . LEU A 1 194 ? -20.296 0.051 7.835 1.00 92.25 194 LEU A CA 1
ATOM 1544 C C . LEU A 1 194 ? -19.795 0.626 9.168 1.00 92.25 194 LEU A C 1
ATOM 1546 O O . LEU A 1 194 ? -20.577 0.808 10.102 1.00 92.25 194 LEU A O 1
ATOM 1550 N N . THR A 1 195 ? -18.502 0.941 9.263 1.00 89.19 195 THR A N 1
ATOM 1551 C CA . THR A 1 195 ? -17.906 1.574 10.448 1.00 89.19 195 THR A CA 1
ATOM 1552 C C . THR A 1 195 ? -18.515 2.955 10.705 1.00 89.19 195 THR A C 1
ATOM 1554 O O . THR A 1 195 ? -18.911 3.251 11.836 1.00 89.19 195 THR A O 1
ATOM 1557 N N . LEU A 1 196 ? -18.661 3.784 9.665 1.00 88.00 196 LEU A N 1
ATOM 1558 C CA . LEU A 1 196 ? -19.305 5.096 9.767 1.00 88.00 196 LEU A CA 1
ATOM 1559 C C . LEU A 1 196 ? -20.775 4.987 10.181 1.00 88.00 196 LEU A C 1
ATOM 1561 O O . LEU A 1 196 ? -21.205 5.727 11.070 1.00 88.00 196 LEU A O 1
ATOM 1565 N N . SER A 1 197 ? -21.531 4.050 9.601 1.00 87.81 197 SER A N 1
ATOM 1566 C CA . SER A 1 197 ? -22.928 3.807 9.978 1.00 87.81 197 SER A CA 1
ATOM 1567 C C . SER A 1 197 ? -23.054 3.457 11.462 1.00 87.81 197 SER A C 1
ATOM 1569 O O . SER A 1 197 ? -23.922 3.994 12.151 1.00 87.81 197 SER A O 1
ATOM 1571 N N . ARG A 1 198 ? -22.152 2.619 11.990 1.00 85.38 198 ARG A N 1
ATOM 1572 C CA . ARG A 1 198 ? -22.123 2.278 13.422 1.00 85.38 198 ARG A CA 1
ATOM 1573 C C . ARG A 1 198 ? -21.794 3.484 14.294 1.00 85.38 198 ARG A C 1
ATOM 1575 O O . ARG A 1 198 ? -22.461 3.696 15.304 1.00 85.38 198 ARG A O 1
ATOM 1582 N N . TYR A 1 199 ? -20.821 4.303 13.902 1.00 81.69 199 TYR A N 1
ATOM 1583 C CA . TYR A 1 199 ? -20.509 5.531 14.637 1.00 81.69 199 TYR A CA 1
ATOM 1584 C C . TYR A 1 199 ? -21.678 6.515 14.660 1.00 81.69 199 TYR A C 1
ATOM 1586 O O . TYR A 1 199 ? -21.914 7.146 15.691 1.00 81.69 199 TYR A O 1
ATOM 1594 N N . TYR A 1 200 ? -22.424 6.631 13.561 1.00 82.44 200 TYR A N 1
ATOM 1595 C CA . TYR A 1 200 ? -23.611 7.479 13.511 1.00 82.44 200 TYR A CA 1
ATOM 1596 C C . TYR A 1 200 ? -24.715 6.965 14.448 1.00 82.44 200 TYR A C 1
ATOM 1598 O O . TYR A 1 200 ? -25.219 7.737 15.260 1.00 82.44 200 TYR A O 1
ATOM 1606 N N . GLN A 1 201 ? -25.005 5.657 14.424 1.00 81.12 201 GLN A N 1
ATOM 1607 C CA . GLN A 1 201 ? -25.997 5.021 15.306 1.00 81.12 201 GLN A CA 1
ATOM 1608 C C . GLN A 1 201 ? -25.674 5.206 16.796 1.00 81.12 201 GLN A C 1
ATOM 1610 O O . GLN A 1 201 ? -26.551 5.542 17.592 1.00 81.12 201 GLN A O 1
ATOM 1615 N N . ILE A 1 202 ? -24.406 5.021 17.179 1.00 76.12 202 ILE A N 1
ATOM 1616 C CA . ILE A 1 202 ? -23.950 5.212 18.565 1.00 76.12 202 ILE A CA 1
ATOM 1617 C C . ILE A 1 202 ? -24.078 6.680 18.982 1.00 76.12 202 ILE A C 1
ATOM 1619 O O . ILE A 1 202 ? -24.411 6.961 20.126 1.00 76.12 202 ILE A O 1
ATOM 1623 N N . ARG A 1 203 ? -23.843 7.629 18.068 1.00 71.56 203 ARG A N 1
ATOM 1624 C CA . ARG A 1 203 ? -23.992 9.062 18.356 1.00 71.56 203 ARG A CA 1
ATOM 1625 C C . ARG A 1 203 ? -25.456 9.477 18.534 1.00 71.56 203 ARG A C 1
ATOM 1627 O O . ARG A 1 203 ? -25.716 10.376 19.328 1.00 71.56 203 ARG A O 1
ATOM 1634 N N . SER A 1 204 ? -26.389 8.851 17.814 1.00 70.25 204 SER A N 1
ATOM 1635 C CA . SER A 1 204 ? -27.830 9.111 17.954 1.00 70.25 204 SER A CA 1
ATOM 1636 C C . SER A 1 204 ? -28.467 8.442 19.182 1.00 70.25 204 SER A C 1
ATOM 1638 O O . SER A 1 204 ? -29.504 8.906 19.642 1.00 70.25 204 SER A O 1
ATOM 1640 N N . GLY A 1 205 ? -27.865 7.376 19.729 1.00 62.81 205 GLY A N 1
ATOM 1641 C CA . GLY A 1 205 ? -28.342 6.673 20.928 1.00 62.81 205 GLY A CA 1
ATOM 1642 C C . GLY A 1 205 ? -27.605 7.105 22.204 1.00 62.81 205 GLY A C 1
ATOM 1643 O O . GLY A 1 205 ? -26.404 6.909 22.339 1.00 62.81 205 GLY A O 1
ATOM 1644 N N . GLN A 1 206 ? -28.320 7.667 23.174 1.00 57.75 206 GLN A N 1
ATOM 1645 C CA . GLN A 1 206 ? -27.811 8.385 24.358 1.00 57.75 206 GLN A CA 1
ATOM 1646 C C . GLN A 1 206 ? -27.073 7.557 25.451 1.00 57.75 206 GLN A C 1
ATOM 1648 O O . GLN A 1 206 ? -27.111 7.923 26.624 1.00 57.75 206 GLN A O 1
ATOM 1653 N N . ILE A 1 207 ? -26.376 6.454 25.148 1.00 53.41 207 ILE A N 1
ATOM 1654 C CA . ILE A 1 207 ? -25.913 5.503 26.186 1.00 53.41 207 ILE A CA 1
ATOM 1655 C C . ILE A 1 207 ? -24.381 5.520 26.393 1.00 53.41 207 ILE A C 1
ATOM 1657 O O . ILE A 1 207 ? -23.601 5.032 25.577 1.00 53.41 207 ILE A O 1
ATOM 1661 N N . THR A 1 208 ? -23.962 5.988 27.582 1.00 52.78 208 THR A N 1
ATOM 1662 C CA . THR A 1 208 ? -22.620 5.889 28.225 1.00 52.78 208 THR A CA 1
ATOM 1663 C C . THR A 1 208 ? -21.482 6.728 27.607 1.00 52.78 208 THR A C 1
ATOM 1665 O O . THR A 1 208 ? -20.560 6.224 26.969 1.00 52.78 208 THR A O 1
ATOM 1668 N N . ILE A 1 209 ? -21.541 8.046 27.831 1.00 56.56 209 ILE A N 1
ATOM 1669 C CA . ILE A 1 209 ? -20.990 9.075 26.927 1.00 56.56 209 ILE A CA 1
ATOM 1670 C C . ILE A 1 209 ? -19.511 9.472 27.156 1.00 56.56 209 ILE A C 1
ATOM 1672 O O . ILE A 1 209 ? -18.852 9.870 26.204 1.00 56.56 209 ILE A O 1
ATOM 1676 N N . SER A 1 210 ? -18.917 9.343 28.347 1.00 51.56 210 SER A N 1
ATOM 1677 C CA . SER A 1 210 ? -17.616 10.008 28.605 1.00 51.56 210 SER A CA 1
ATOM 1678 C C . SER A 1 210 ? -16.365 9.200 28.194 1.00 51.56 210 SER A C 1
ATOM 1680 O O . SER A 1 210 ? -15.516 9.692 27.450 1.00 51.56 210 SER A O 1
ATOM 1682 N N . ILE A 1 211 ? -16.251 7.929 28.602 1.00 50.66 211 ILE A N 1
ATOM 1683 C CA . ILE A 1 211 ? -15.021 7.135 28.380 1.00 50.66 211 ILE A CA 1
ATOM 1684 C C . ILE A 1 211 ? -14.962 6.554 26.955 1.00 50.66 211 ILE A C 1
ATOM 1686 O O . ILE A 1 211 ? -13.893 6.488 26.347 1.00 50.66 211 ILE A O 1
ATOM 1690 N N . LYS A 1 212 ? -16.112 6.196 26.367 1.00 54.22 212 LYS A N 1
ATOM 1691 C CA . LYS A 1 212 ? -16.177 5.633 25.008 1.00 54.22 212 LYS A CA 1
ATOM 1692 C C . LYS A 1 212 ? -15.948 6.690 23.911 1.00 54.22 212 LYS A C 1
ATOM 1694 O O . LYS A 1 212 ? -15.314 6.384 22.902 1.00 54.22 212 LYS A O 1
ATOM 1699 N N . ALA A 1 213 ? -16.369 7.944 24.113 1.00 53.69 213 ALA A N 1
ATOM 1700 C CA . ALA A 1 213 ? -16.270 9.011 23.105 1.00 53.69 213 ALA A CA 1
ATOM 1701 C C . ALA A 1 213 ? -14.824 9.357 22.689 1.00 53.69 213 ALA A C 1
ATOM 1703 O O . ALA A 1 213 ? -14.560 9.601 21.510 1.00 53.69 213 ALA A O 1
ATOM 1704 N N . SER A 1 214 ? -13.867 9.323 23.625 1.00 54.00 214 SER A N 1
ATOM 1705 C CA . SER A 1 214 ? -12.446 9.581 23.330 1.00 54.00 214 SER A CA 1
ATOM 1706 C C . SER A 1 214 ? -11.833 8.504 22.421 1.00 54.00 214 SER A C 1
ATOM 1708 O O . SER A 1 214 ? -11.112 8.814 21.470 1.00 54.00 214 SER A O 1
ATOM 1710 N N . HIS A 1 215 ? -12.180 7.234 22.651 1.00 61.97 215 HIS A N 1
ATOM 1711 C CA . HIS A 1 215 ? -11.714 6.114 21.830 1.00 61.97 215 HIS A CA 1
ATOM 1712 C C . HIS A 1 215 ? -12.307 6.155 20.413 1.00 61.97 215 HIS A C 1
ATOM 1714 O O . HIS A 1 215 ? -11.581 5.928 19.443 1.00 61.97 215 HIS A O 1
ATOM 1720 N N . PHE A 1 216 ? -13.582 6.534 20.278 1.00 66.06 216 PHE A N 1
ATOM 1721 C CA . PHE A 1 216 ? -14.241 6.671 18.976 1.00 66.06 216 PHE A CA 1
ATOM 1722 C C . PHE A 1 216 ? -13.640 7.778 18.105 1.00 66.06 216 PHE A C 1
ATOM 1724 O O . PHE A 1 216 ? -13.440 7.579 16.907 1.00 66.06 216 PHE A O 1
ATOM 1731 N N . ASN A 1 217 ? -13.294 8.928 18.690 1.00 67.00 217 ASN A N 1
ATOM 1732 C CA . ASN A 1 217 ? -12.699 10.031 17.933 1.00 67.00 217 ASN A CA 1
ATOM 1733 C C . ASN A 1 217 ? -11.334 9.658 17.335 1.00 67.00 217 ASN A C 1
ATOM 1735 O O . ASN A 1 217 ? -11.050 10.011 16.191 1.00 67.00 217 ASN A O 1
ATOM 1739 N N . ILE A 1 218 ? -10.513 8.907 18.076 1.00 68.56 218 ILE A N 1
ATOM 1740 C CA . ILE A 1 218 ? -9.213 8.419 17.592 1.00 68.56 218 ILE A CA 1
ATOM 1741 C C . ILE A 1 218 ? -9.411 7.420 16.445 1.00 68.56 218 ILE A C 1
ATOM 1743 O O . ILE A 1 218 ? -8.777 7.549 15.401 1.00 68.56 218 ILE A O 1
ATOM 1747 N N . GLN A 1 219 ? -10.331 6.464 16.592 1.00 72.19 219 GLN A N 1
ATOM 1748 C CA . GLN A 1 219 ? -10.606 5.466 15.552 1.00 72.19 219 GLN A CA 1
ATOM 1749 C C . GLN A 1 219 ? -11.181 6.086 14.277 1.00 72.19 219 GLN A C 1
ATOM 1751 O O . GLN A 1 219 ? -10.791 5.702 13.176 1.00 72.19 219 GLN A O 1
ATOM 1756 N N . LYS A 1 220 ? -12.052 7.094 14.406 1.00 72.31 220 LYS A N 1
ATOM 1757 C CA . LYS A 1 220 ? -12.557 7.859 13.261 1.00 72.31 220 LYS A CA 1
ATOM 1758 C C . LYS A 1 220 ? -11.426 8.579 12.525 1.00 72.31 220 LYS A C 1
ATOM 1760 O O . LYS A 1 220 ? -11.407 8.586 11.301 1.00 72.31 220 LYS A O 1
ATOM 1765 N N . ARG A 1 221 ? -10.452 9.144 13.237 1.00 74.56 221 ARG A N 1
ATOM 1766 C CA . ARG A 1 221 ? -9.293 9.777 12.590 1.00 74.56 221 ARG A CA 1
ATOM 1767 C C . ARG A 1 221 ? -8.388 8.755 11.895 1.00 74.56 221 ARG A C 1
ATOM 1769 O O . ARG A 1 221 ? -7.918 9.006 10.796 1.00 74.56 221 ARG A O 1
ATOM 1776 N N . ILE A 1 222 ? -8.197 7.577 12.487 1.00 75.88 222 ILE A N 1
ATOM 1777 C CA . ILE A 1 222 ? -7.414 6.487 11.878 1.00 75.88 222 ILE A CA 1
ATOM 1778 C C . ILE A 1 222 ? -8.126 5.902 10.647 1.00 75.88 222 ILE A C 1
ATOM 1780 O O . ILE A 1 222 ? -7.480 5.445 9.714 1.00 75.88 222 ILE A O 1
ATOM 1784 N N . SER A 1 223 ? -9.455 5.985 10.579 1.00 80.56 223 SER A N 1
ATOM 1785 C CA . SER A 1 223 ? -10.201 5.523 9.406 1.00 80.56 223 SER A CA 1
ATOM 1786 C C . SER A 1 223 ? -9.909 6.322 8.122 1.00 80.56 223 SER A C 1
ATOM 1788 O O . SER A 1 223 ? -10.173 5.825 7.032 1.00 80.56 223 SER A O 1
ATOM 1790 N N . PHE A 1 224 ? -9.281 7.505 8.218 1.00 85.12 224 PHE A N 1
ATOM 1791 C CA . PHE A 1 224 ? -8.811 8.257 7.047 1.00 85.12 224 PHE A CA 1
ATOM 1792 C C . PHE A 1 224 ? -7.691 7.552 6.266 1.00 85.12 224 PHE A C 1
ATOM 1794 O O . PHE A 1 224 ? -7.546 7.824 5.081 1.00 85.12 224 PHE A O 1
ATOM 1801 N N . PHE A 1 225 ? -6.960 6.606 6.870 1.00 86.88 225 PHE A N 1
ATOM 1802 C CA . PHE A 1 225 ? -5.963 5.791 6.156 1.00 86.88 225 PHE A CA 1
ATOM 1803 C C . PHE A 1 225 ? -6.595 5.005 4.997 1.00 86.88 225 PHE A C 1
ATOM 1805 O O . PHE A 1 225 ? -5.975 4.809 3.958 1.00 86.88 225 PHE A O 1
ATOM 1812 N N . ILE A 1 226 ? -7.861 4.611 5.153 1.00 91.31 226 ILE A N 1
ATOM 1813 C CA . ILE A 1 226 ? -8.622 3.908 4.117 1.00 91.31 226 ILE A CA 1
ATOM 1814 C C . ILE A 1 226 ? -8.900 4.843 2.936 1.00 91.31 226 ILE A C 1
ATOM 1816 O O . ILE A 1 226 ? -8.802 4.430 1.785 1.00 91.31 226 ILE A O 1
ATOM 1820 N N . LEU A 1 227 ? -9.203 6.117 3.209 1.00 92.25 227 LEU A N 1
ATOM 1821 C CA . LEU A 1 227 ? -9.390 7.115 2.155 1.00 92.25 227 LEU A CA 1
ATOM 1822 C C . LEU A 1 227 ? -8.077 7.419 1.434 1.00 92.25 227 LEU A C 1
ATOM 1824 O O . LEU A 1 227 ? -8.093 7.552 0.215 1.00 92.25 227 LEU A O 1
ATOM 1828 N N . THR A 1 228 ? -6.953 7.477 2.156 1.00 94.25 228 THR A N 1
ATOM 1829 C CA . THR A 1 228 ? -5.624 7.611 1.541 1.00 94.25 228 THR A CA 1
ATOM 1830 C C . THR A 1 228 ? -5.341 6.463 0.588 1.00 94.25 228 THR A C 1
ATOM 1832 O O . THR A 1 228 ? -4.953 6.715 -0.546 1.00 94.25 228 THR A O 1
ATOM 1835 N N . PHE A 1 229 ? -5.578 5.222 1.019 1.00 96.00 229 PHE A N 1
ATOM 1836 C CA . PHE A 1 229 ? -5.427 4.049 0.163 1.00 96.00 229 PHE A CA 1
ATOM 1837 C C . PHE A 1 229 ? -6.262 4.191 -1.118 1.00 96.00 229 PHE A C 1
ATOM 1839 O O . PHE A 1 229 ? -5.729 4.162 -2.223 1.00 96.00 229 PHE A O 1
ATOM 1846 N N . ILE A 1 230 ? -7.563 4.453 -0.986 1.00 95.12 230 ILE A N 1
ATOM 1847 C CA . ILE A 1 230 ? -8.458 4.629 -2.139 1.00 95.12 230 ILE A CA 1
ATOM 1848 C C . ILE A 1 230 ? -7.933 5.718 -3.082 1.00 95.12 230 ILE A C 1
ATOM 1850 O O . ILE A 1 230 ? -7.867 5.516 -4.291 1.00 95.12 230 ILE A O 1
ATOM 1854 N N . PHE A 1 231 ? -7.547 6.863 -2.528 1.00 95.38 231 PHE A N 1
ATOM 1855 C CA . PHE A 1 231 ? -7.087 8.011 -3.296 1.00 95.38 231 PHE A CA 1
ATOM 1856 C C . PHE A 1 231 ? -5.759 7.755 -4.020 1.00 95.38 231 PHE A C 1
ATOM 1858 O O . PHE A 1 231 ? -5.616 8.153 -5.173 1.00 95.38 231 PHE A O 1
ATOM 1865 N N . CYS A 1 232 ? -4.806 7.076 -3.380 1.00 95.75 232 CYS A N 1
ATOM 1866 C CA . CYS A 1 232 ? -3.511 6.754 -3.976 1.00 95.75 232 CYS A CA 1
ATOM 1867 C C . CYS A 1 232 ? -3.628 5.735 -5.112 1.00 95.75 232 CYS A C 1
ATOM 1869 O O . CYS A 1 232 ? -3.014 5.913 -6.163 1.00 95.75 232 CYS A O 1
ATOM 1871 N N . TRP A 1 233 ? -4.428 4.687 -4.912 1.00 95.81 233 TRP A N 1
ATOM 1872 C CA . TRP A 1 233 ? -4.465 3.536 -5.816 1.00 95.81 233 TRP A CA 1
ATOM 1873 C C . TRP A 1 233 ? -5.499 3.635 -6.933 1.00 95.81 233 TRP A C 1
ATOM 1875 O O . TRP A 1 233 ? -5.385 2.929 -7.933 1.00 95.81 233 TRP A O 1
ATOM 1885 N N . LEU A 1 234 ? -6.479 4.536 -6.819 1.00 93.88 234 LEU A N 1
ATOM 1886 C CA . LEU A 1 234 ? -7.456 4.767 -7.883 1.00 93.88 234 LEU A CA 1
ATOM 1887 C C . LEU A 1 234 ? -6.776 5.116 -9.218 1.00 93.88 234 LEU A C 1
ATOM 1889 O O . LEU A 1 234 ? -7.221 4.667 -10.271 1.00 93.88 234 LEU A O 1
ATOM 1893 N N . TRP A 1 235 ? -5.684 5.881 -9.177 1.00 90.88 235 TRP A N 1
ATOM 1894 C CA . TRP A 1 235 ? -4.960 6.313 -10.373 1.00 90.88 235 TRP A CA 1
ATOM 1895 C C . TRP A 1 235 ? -4.317 5.160 -11.146 1.00 90.88 235 TRP A C 1
ATOM 1897 O O . TRP A 1 235 ? -4.271 5.218 -12.371 1.00 90.88 235 TRP A O 1
ATOM 1907 N N . ASP A 1 236 ? -3.883 4.103 -10.456 1.00 90.19 236 ASP A N 1
ATOM 1908 C CA . ASP A 1 236 ? -3.331 2.900 -11.093 1.00 90.19 236 ASP A CA 1
ATOM 1909 C C . ASP A 1 236 ? -4.405 2.146 -11.886 1.00 90.19 236 ASP A C 1
ATOM 1911 O O . ASP A 1 236 ? -4.180 1.738 -13.026 1.00 90.19 236 ASP A O 1
ATOM 1915 N N . ILE A 1 237 ? -5.619 2.054 -11.333 1.00 90.06 237 ILE A N 1
ATOM 1916 C CA . ILE A 1 237 ? -6.770 1.465 -12.029 1.00 90.06 237 ILE A CA 1
ATOM 1917 C C . ILE A 1 237 ? -7.156 2.333 -13.231 1.00 90.06 237 ILE A C 1
ATOM 1919 O O . ILE A 1 237 ? -7.330 1.813 -14.331 1.00 90.06 237 ILE A O 1
ATOM 1923 N N . ILE A 1 238 ? -7.265 3.653 -13.041 1.00 87.12 238 ILE A N 1
ATOM 1924 C CA . ILE A 1 238 ? -7.624 4.598 -14.109 1.00 87.12 238 ILE A CA 1
ATOM 1925 C C . ILE A 1 238 ? -6.644 4.488 -15.281 1.00 87.12 238 ILE A C 1
ATOM 1927 O O . ILE A 1 238 ? -7.080 4.393 -16.427 1.00 87.12 238 ILE A O 1
ATOM 1931 N N . GLN A 1 239 ? -5.339 4.454 -15.001 1.00 80.88 239 GLN A N 1
ATOM 1932 C CA . GLN A 1 239 ? -4.315 4.343 -16.038 1.00 80.88 239 GLN A CA 1
ATOM 1933 C C . GLN A 1 239 ? -4.450 3.059 -16.872 1.00 80.88 239 GLN A C 1
ATOM 1935 O O . GLN A 1 239 ? -4.138 3.079 -18.058 1.00 80.88 239 GLN A O 1
ATOM 1940 N N . HIS A 1 240 ? -4.912 1.958 -16.276 1.00 77.56 240 HIS A N 1
ATOM 1941 C CA . HIS A 1 240 ? -5.014 0.664 -16.956 1.00 77.56 240 HIS A CA 1
ATOM 1942 C C . HIS A 1 240 ? -6.384 0.384 -17.592 1.00 77.56 240 HIS A C 1
ATOM 1944 O O . HIS A 1 240 ? -6.461 -0.449 -18.493 1.00 77.56 240 HIS A O 1
ATOM 1950 N N . VAL A 1 241 ? -7.457 1.041 -17.133 1.00 77.75 241 VAL A N 1
ATOM 1951 C CA . VAL A 1 241 ? -8.831 0.831 -17.633 1.00 77.75 241 VAL A CA 1
ATOM 1952 C C . VAL A 1 241 ? -9.204 1.792 -18.760 1.00 77.75 241 VAL A C 1
ATOM 1954 O O . VAL A 1 241 ? -10.017 1.420 -19.604 1.00 77.75 241 VAL A O 1
ATOM 1957 N N . ILE A 1 242 ? -8.651 3.011 -18.791 1.00 69.62 242 ILE A N 1
ATOM 1958 C CA . ILE A 1 242 ? -8.933 3.949 -19.885 1.00 69.62 242 ILE A CA 1
ATOM 1959 C C . ILE A 1 242 ? -8.443 3.318 -21.200 1.00 69.62 242 ILE A C 1
ATOM 1961 O O . ILE A 1 242 ? -7.243 3.057 -21.319 1.00 69.62 242 ILE A O 1
ATOM 1965 N N . PRO A 1 243 ? -9.342 3.065 -22.178 1.00 56.38 243 PRO A N 1
ATOM 1966 C CA . PRO A 1 243 ? -8.938 2.627 -23.502 1.00 56.38 243 PRO A CA 1
ATOM 1967 C C . PRO A 1 243 ? -8.020 3.698 -24.077 1.00 56.38 243 PRO A C 1
ATOM 1969 O O . PRO A 1 243 ? -8.401 4.864 -24.184 1.00 56.38 243 PRO A O 1
ATOM 1972 N N . TYR A 1 244 ? -6.790 3.312 -24.388 1.00 55.59 244 TYR A N 1
ATOM 1973 C CA . TYR A 1 244 ? -5.902 4.153 -25.163 1.00 55.59 244 TYR A CA 1
ATOM 1974 C C . TYR A 1 244 ? -6.485 4.203 -26.577 1.00 55.59 244 TYR A C 1
ATOM 1976 O O . TYR A 1 244 ? -6.382 3.220 -27.305 1.00 55.59 244 TYR A O 1
ATOM 1984 N N . ASP A 1 245 ? -7.141 5.310 -26.938 1.00 51.34 245 ASP A N 1
ATOM 1985 C CA . ASP A 1 245 ? -7.318 5.648 -28.353 1.00 51.34 245 ASP A CA 1
ATOM 1986 C C . ASP A 1 245 ? -5.932 5.618 -29.007 1.00 51.34 245 ASP A C 1
ATOM 1988 O O . ASP A 1 245 ? -4.953 6.054 -28.388 1.00 51.34 245 ASP A O 1
ATOM 1992 N N . GLU A 1 246 ? -5.865 5.065 -30.221 1.00 51.00 246 GLU A N 1
ATOM 1993 C CA . GLU A 1 246 ? -4.650 4.543 -30.867 1.00 51.00 246 GLU A CA 1
ATOM 1994 C C . GLU A 1 246 ? -3.476 5.529 -30.976 1.00 51.00 246 GLU A C 1
ATOM 1996 O O . GLU A 1 246 ? -2.359 5.092 -31.219 1.00 51.00 246 GLU A O 1
ATOM 2001 N N . ASP A 1 247 ? -3.658 6.822 -30.698 1.00 48.12 247 ASP A N 1
ATOM 2002 C CA . ASP A 1 247 ? -2.627 7.809 -30.993 1.00 48.12 247 ASP A CA 1
ATOM 2003 C C . ASP A 1 247 ? -1.812 8.346 -29.811 1.00 48.12 247 ASP A C 1
ATOM 2005 O O . ASP A 1 247 ? -0.719 8.844 -30.075 1.00 48.12 247 ASP A O 1
ATOM 2009 N N . LYS A 1 248 ? -2.247 8.328 -28.531 1.00 51.91 248 LYS A N 1
ATOM 2010 C CA . LYS A 1 248 ? -1.421 8.916 -27.432 1.00 51.91 248 LYS A CA 1
ATOM 2011 C C . LYS A 1 248 ? -1.682 8.338 -26.037 1.00 51.91 248 LYS A C 1
ATOM 2013 O O . LYS A 1 248 ? -2.770 8.545 -25.491 1.00 51.91 248 LYS A O 1
ATOM 2018 N N . PRO A 1 249 ? -0.667 7.793 -25.332 1.00 57.38 249 PRO A N 1
ATOM 2019 C CA . PRO A 1 249 ? -0.751 7.703 -23.884 1.00 57.38 249 PRO A CA 1
ATOM 2020 C C . PRO A 1 249 ? -0.834 9.104 -23.269 1.00 57.38 249 PRO A C 1
ATOM 2022 O O . PRO A 1 249 ? 0.012 9.964 -23.522 1.00 57.38 249 PRO A O 1
ATOM 2025 N N . ILE A 1 250 ? -1.848 9.347 -22.430 1.00 72.88 250 ILE A N 1
ATOM 2026 C CA . ILE A 1 250 ? -2.001 10.634 -21.745 1.00 72.88 250 ILE A CA 1
ATOM 2027 C C . ILE A 1 250 ? -0.888 10.748 -20.696 1.00 72.88 250 ILE A C 1
ATOM 2029 O O . ILE A 1 250 ? -1.028 10.284 -19.564 1.00 72.88 250 ILE A O 1
ATOM 2033 N N . PHE A 1 251 ? 0.224 11.384 -21.069 1.00 81.75 251 PHE A N 1
ATOM 2034 C CA . PHE A 1 251 ? 1.370 11.663 -20.194 1.00 81.75 251 PHE A CA 1
ATOM 2035 C C . PHE A 1 251 ? 0.945 12.239 -18.833 1.00 81.75 251 PHE A C 1
ATOM 2037 O O . PHE A 1 251 ? 1.490 11.855 -17.802 1.00 81.75 251 PHE A O 1
ATOM 2044 N N . ALA A 1 252 ? -0.088 13.089 -18.811 1.00 85.31 252 ALA A N 1
ATOM 2045 C CA . ALA A 1 252 ? -0.641 13.629 -17.573 1.00 85.31 252 ALA A CA 1
ATOM 2046 C C . ALA A 1 252 ? -1.146 12.534 -16.613 1.00 85.31 252 ALA A C 1
ATOM 2048 O O . ALA A 1 252 ? -0.870 12.608 -15.420 1.00 85.31 252 ALA A O 1
ATOM 2049 N N . ILE A 1 253 ? -1.821 11.491 -17.112 1.00 84.94 253 ILE A N 1
ATOM 2050 C CA . ILE A 1 253 ? -2.286 10.366 -16.284 1.00 84.94 253 ILE A CA 1
ATOM 2051 C C . ILE A 1 253 ? -1.091 9.585 -15.732 1.00 84.94 253 ILE A C 1
ATOM 2053 O O . ILE A 1 253 ? -1.082 9.251 -14.550 1.00 84.94 253 ILE A O 1
ATOM 2057 N N . ALA A 1 254 ? -0.056 9.363 -16.547 1.00 83.81 254 ALA A N 1
ATOM 2058 C CA . ALA A 1 254 ? 1.168 8.696 -16.101 1.00 83.81 254 ALA A CA 1
ATOM 2059 C C . ALA A 1 254 ? 1.892 9.486 -14.993 1.00 83.81 254 ALA A C 1
ATOM 2061 O O . ALA A 1 254 ? 2.372 8.891 -14.030 1.00 83.81 254 ALA A O 1
ATOM 2062 N N . ILE A 1 255 ? 1.928 10.820 -15.092 1.00 89.12 255 ILE A N 1
ATOM 2063 C CA . ILE A 1 255 ? 2.477 11.697 -14.047 1.00 89.12 255 ILE A CA 1
ATOM 2064 C C . ILE A 1 255 ? 1.633 11.633 -12.774 1.00 89.12 255 ILE A C 1
ATOM 2066 O O . ILE A 1 255 ? 2.182 11.466 -11.688 1.00 89.12 255 ILE A O 1
ATOM 2070 N N . VAL A 1 256 ? 0.307 11.720 -12.885 1.00 91.69 256 VAL A N 1
ATOM 2071 C CA . VAL A 1 256 ? -0.597 11.636 -11.728 1.00 91.69 256 VAL A CA 1
ATOM 2072 C C . VAL A 1 256 ? -0.440 10.291 -11.010 1.00 91.69 256 VAL A C 1
ATOM 2074 O O . VAL A 1 256 ? -0.283 10.263 -9.789 1.00 91.69 256 VAL A O 1
ATOM 2077 N N . HIS A 1 257 ? -0.388 9.188 -11.755 1.00 90.75 257 HIS A N 1
ATOM 2078 C CA . HIS A 1 257 ? -0.097 7.864 -11.211 1.00 90.75 257 HIS A CA 1
ATOM 2079 C C . HIS A 1 257 ? 1.268 7.813 -10.501 1.00 90.75 257 HIS A C 1
ATOM 2081 O O . HIS A 1 257 ? 1.346 7.382 -9.349 1.00 90.75 257 HIS A O 1
ATOM 2087 N N . ALA A 1 258 ? 2.323 8.321 -11.148 1.00 90.94 258 ALA A N 1
ATOM 2088 C CA . ALA A 1 258 ? 3.673 8.379 -10.587 1.00 90.94 258 ALA A CA 1
ATOM 2089 C C . ALA A 1 258 ? 3.763 9.221 -9.307 1.00 90.94 258 ALA A C 1
ATOM 2091 O O . ALA A 1 258 ? 4.605 8.955 -8.454 1.00 90.94 258 ALA A O 1
ATOM 2092 N N . ILE A 1 259 ? 2.904 10.228 -9.147 1.00 93.94 259 ILE A N 1
ATOM 2093 C CA . ILE A 1 259 ? 2.811 10.991 -7.903 1.00 93.94 259 ILE A CA 1
ATOM 2094 C C . ILE A 1 259 ? 2.109 10.156 -6.836 1.00 93.94 259 ILE A C 1
ATOM 2096 O O . ILE A 1 259 ? 2.659 9.967 -5.758 1.00 93.94 259 ILE A O 1
ATOM 2100 N N . PHE A 1 260 ? 0.888 9.687 -7.093 1.00 94.88 260 PHE A N 1
ATOM 2101 C CA . PHE A 1 260 ? 0.006 9.250 -6.011 1.00 94.88 260 PHE A CA 1
ATOM 2102 C C . PHE A 1 260 ? 0.254 7.830 -5.511 1.00 94.88 260 PHE A C 1
ATOM 2104 O O . PHE A 1 260 ? 0.156 7.614 -4.301 1.00 94.88 260 PHE A O 1
ATOM 2111 N N . VAL A 1 261 ? 0.609 6.885 -6.382 1.00 92.75 261 VAL A N 1
ATOM 2112 C CA . VAL A 1 261 ? 0.825 5.485 -5.980 1.00 92.75 261 VAL A CA 1
ATOM 2113 C C . VAL A 1 261 ? 1.924 5.338 -4.924 1.00 92.75 261 VAL A C 1
ATOM 2115 O O . VAL A 1 261 ? 1.663 4.756 -3.868 1.00 92.75 261 VAL A O 1
ATOM 2118 N N . PRO A 1 262 ? 3.137 5.890 -5.110 1.00 94.38 262 PRO A N 1
ATOM 2119 C CA . PRO A 1 262 ? 4.172 5.759 -4.094 1.00 94.38 262 PRO A CA 1
ATOM 2120 C C . PRO A 1 262 ? 3.946 6.667 -2.880 1.00 94.38 262 PRO A C 1
ATOM 2122 O O . PRO A 1 262 ? 4.585 6.432 -1.864 1.00 94.38 262 PRO A O 1
ATOM 2125 N N . LEU A 1 263 ? 3.062 7.673 -2.939 1.00 94.62 263 LEU A N 1
ATOM 2126 C CA . LEU A 1 263 ? 2.898 8.699 -1.895 1.00 94.62 263 LEU A CA 1
ATOM 2127 C C . LEU A 1 263 ? 2.086 8.240 -0.674 1.00 94.62 263 LEU A C 1
ATOM 2129 O O . LEU A 1 263 ? 2.004 8.972 0.317 1.00 94.62 263 LEU A O 1
ATOM 2133 N N . GLN A 1 264 ? 1.497 7.042 -0.710 1.00 94.75 264 GLN A N 1
ATOM 2134 C CA . GLN A 1 264 ? 0.627 6.542 0.356 1.00 94.75 264 GLN A CA 1
ATOM 2135 C C . GLN A 1 264 ? 1.256 6.658 1.754 1.00 94.75 264 GLN A C 1
ATOM 2137 O O . GLN A 1 264 ? 0.614 7.178 2.669 1.00 94.75 264 GLN A O 1
ATOM 2142 N N . GLY A 1 265 ? 2.510 6.230 1.926 1.00 93.94 265 GLY A N 1
ATOM 2143 C CA . GLY A 1 265 ? 3.191 6.257 3.224 1.00 93.94 265 GLY A CA 1
ATOM 2144 C C . GLY A 1 265 ? 3.358 7.673 3.788 1.00 93.94 265 GLY A C 1
ATOM 2145 O O . GLY A 1 265 ? 3.199 7.903 4.990 1.00 93.94 265 GLY A O 1
ATOM 2146 N N . PHE A 1 266 ? 3.579 8.660 2.915 1.00 95.12 266 PHE A N 1
ATOM 2147 C CA . PHE A 1 266 ? 3.646 10.072 3.293 1.00 95.12 266 PHE A CA 1
ATOM 2148 C C . PHE A 1 266 ? 2.287 10.609 3.752 1.00 95.12 266 PHE A C 1
ATOM 2150 O O . PHE A 1 266 ? 2.184 11.206 4.826 1.00 95.12 266 PHE A O 1
ATOM 2157 N N . LEU A 1 267 ? 1.227 10.362 2.980 1.00 94.69 267 LEU A N 1
ATOM 2158 C CA . LEU A 1 267 ? -0.124 10.808 3.335 1.00 94.69 267 LEU A CA 1
ATOM 2159 C C . LEU A 1 267 ? -0.626 10.132 4.620 1.00 94.69 267 LEU A C 1
ATOM 2161 O O . LEU A 1 267 ? -1.218 10.788 5.480 1.00 94.69 267 LEU A O 1
ATOM 2165 N N . ASN A 1 268 ? -0.316 8.848 4.802 1.00 92.38 268 ASN A N 1
ATOM 2166 C CA . ASN A 1 268 ? -0.573 8.115 6.039 1.00 92.38 268 ASN A CA 1
ATOM 2167 C C . ASN A 1 268 ? 0.154 8.749 7.237 1.00 92.38 268 ASN A C 1
ATOM 2169 O O . ASN A 1 268 ? -0.441 8.907 8.305 1.00 92.38 268 ASN A O 1
ATOM 2173 N N . CYS A 1 269 ? 1.403 9.191 7.062 1.00 91.12 269 CYS A N 1
ATOM 2174 C CA . CYS A 1 269 ? 2.136 9.930 8.090 1.00 91.12 269 CYS A CA 1
ATOM 2175 C C . CYS A 1 269 ? 1.475 11.265 8.445 1.00 91.12 269 CYS A C 1
ATOM 2177 O O . CYS A 1 269 ? 1.350 11.584 9.629 1.00 91.12 269 CYS A O 1
ATOM 2179 N N . LEU A 1 270 ? 1.022 12.042 7.456 1.00 88.75 270 LEU A N 1
ATOM 2180 C CA . LEU A 1 270 ? 0.312 13.298 7.714 1.00 88.75 270 LEU A CA 1
ATOM 2181 C C . LEU A 1 270 ? -0.949 13.053 8.544 1.00 88.75 270 LEU A C 1
ATOM 2183 O O . LEU A 1 270 ? -1.163 13.716 9.558 1.00 88.75 270 LEU A O 1
ATOM 2187 N N . LEU A 1 271 ? -1.749 12.051 8.176 1.00 85.38 271 LEU A N 1
ATOM 2188 C CA . LEU A 1 271 ? -2.938 11.674 8.940 1.00 85.38 271 LEU A CA 1
ATOM 2189 C C . LEU A 1 271 ? -2.594 11.203 10.353 1.00 85.38 271 LEU A C 1
ATOM 2191 O O . LEU A 1 271 ? -3.282 11.576 11.304 1.00 85.38 271 LEU A O 1
ATOM 2195 N N . TYR A 1 272 ? -1.523 10.426 10.516 1.00 78.38 272 TYR A N 1
ATOM 2196 C CA . TYR A 1 272 ? -1.034 10.001 11.826 1.00 78.38 272 TYR A CA 1
ATOM 2197 C C . TYR A 1 272 ? -0.617 11.196 12.700 1.00 78.38 272 TYR A C 1
ATOM 2199 O O . TYR A 1 272 ? -0.978 11.279 13.882 1.00 78.38 272 TYR A O 1
ATOM 2207 N N . GLY A 1 273 ? 0.098 12.152 12.103 1.00 71.00 273 GLY A N 1
ATOM 2208 C CA . GLY A 1 273 ? 0.562 13.373 12.754 1.00 71.00 273 GLY A CA 1
ATOM 2209 C C . GLY A 1 273 ? -0.568 14.322 13.135 1.00 71.00 273 GLY A C 1
ATOM 2210 O O . GLY A 1 273 ? -0.624 14.757 14.281 1.00 71.00 273 GLY A O 1
ATOM 2211 N N . PHE A 1 274 ? -1.523 14.579 12.238 1.00 65.75 274 PHE A N 1
ATOM 2212 C CA . PHE A 1 274 ? -2.678 15.441 12.518 1.00 65.75 274 PHE A CA 1
ATOM 2213 C C . PHE A 1 274 ? -3.701 14.790 13.456 1.00 65.75 274 PHE A C 1
ATOM 2215 O O . PHE A 1 274 ? -4.371 15.475 14.231 1.00 65.75 274 PHE A O 1
ATOM 2222 N N . SER A 1 275 ? -3.837 13.460 13.414 1.00 60.69 275 SER A N 1
ATOM 2223 C CA . SER A 1 275 ? -4.767 12.724 14.278 1.00 60.69 275 SER A CA 1
ATOM 2224 C C . SER A 1 275 ? -4.388 12.819 15.754 1.00 60.69 275 SER A C 1
ATOM 2226 O O . SER A 1 275 ? -5.249 12.708 16.638 1.00 60.69 275 SER A O 1
ATOM 2228 N N . SER A 1 276 ? -3.110 13.052 16.035 1.00 52.47 276 SER A N 1
ATOM 2229 C CA . SER A 1 276 ? -2.570 12.909 17.362 1.00 52.47 276 SER A CA 1
ATOM 2230 C C . SER A 1 276 ? -2.030 14.219 17.934 1.00 52.47 276 SER A C 1
ATOM 2232 O O . SER A 1 276 ? -1.100 14.815 17.415 1.00 52.47 276 SER A O 1
ATOM 2234 N N . ASN A 1 277 ? -2.458 14.559 19.152 1.00 50.72 277 ASN A N 1
ATOM 2235 C CA . ASN A 1 277 ? -1.625 15.344 20.075 1.00 50.72 277 ASN A CA 1
ATOM 2236 C C . ASN A 1 277 ? -0.325 14.574 20.469 1.00 50.72 277 ASN A C 1
ATOM 2238 O O . ASN A 1 277 ? 0.308 14.917 21.465 1.00 50.72 277 ASN A O 1
ATOM 2242 N N . LEU A 1 278 ? 0.033 13.481 19.765 1.00 47.06 278 LEU A N 1
ATOM 2243 C CA . LEU A 1 278 ? 1.057 12.492 20.133 1.00 47.06 278 LEU A CA 1
ATOM 2244 C C . LEU A 1 278 ? 2.366 12.672 19.364 1.00 47.06 278 LEU A C 1
ATOM 2246 O O . LEU A 1 278 ? 3.412 12.334 19.915 1.00 47.06 278 LEU A O 1
ATOM 2250 N N . ILE A 1 279 ? 2.359 13.267 18.165 1.00 49.84 279 ILE A N 1
ATOM 2251 C CA . ILE A 1 279 ? 3.580 13.890 17.644 1.00 49.84 279 ILE A CA 1
ATOM 2252 C C . ILE A 1 279 ? 3.676 15.272 18.287 1.00 49.84 279 ILE A C 1
ATOM 2254 O O . ILE A 1 279 ? 3.486 16.310 17.659 1.00 49.84 279 ILE A O 1
ATOM 2258 N N . ASN A 1 280 ? 3.994 15.302 19.581 1.00 47.59 280 ASN A N 1
ATOM 2259 C CA . ASN A 1 280 ? 4.684 16.469 20.097 1.00 47.59 280 ASN A CA 1
ATOM 2260 C C . ASN A 1 280 ? 6.015 16.480 19.332 1.00 47.59 280 ASN A C 1
ATOM 2262 O O . ASN A 1 280 ? 6.955 15.779 19.694 1.00 47.59 280 ASN A O 1
ATOM 2266 N N . LEU A 1 281 ? 6.095 17.243 18.243 1.00 46.62 281 LEU A N 1
ATOM 2267 C CA . LEU A 1 281 ? 7.342 17.523 17.520 1.00 46.62 281 LEU A CA 1
ATOM 2268 C C . LEU A 1 281 ? 8.447 17.977 18.498 1.00 46.62 281 LEU A C 1
ATOM 2270 O O . LEU A 1 281 ? 9.626 17.728 18.273 1.00 46.62 281 LEU A O 1
ATOM 2274 N N . ARG A 1 282 ? 8.052 18.524 19.659 1.00 43.81 282 ARG A N 1
ATOM 2275 C CA . ARG A 1 282 ? 8.906 18.789 20.826 1.00 43.81 282 ARG A CA 1
ATOM 2276 C C . ARG A 1 282 ? 9.587 17.554 21.432 1.00 43.81 282 ARG A C 1
ATOM 2278 O O . ARG A 1 282 ? 10.668 17.712 21.967 1.00 43.81 282 ARG A O 1
ATOM 2285 N N . THR A 1 283 ? 9.013 16.353 21.399 1.00 50.69 283 THR A N 1
ATOM 2286 C CA . THR A 1 283 ? 9.631 15.124 21.949 1.00 50.69 283 THR A CA 1
ATOM 2287 C C . THR A 1 283 ? 10.578 14.448 20.953 1.00 50.69 283 THR A C 1
ATOM 2289 O O . THR A 1 283 ? 11.535 13.812 21.374 1.00 50.69 283 THR A O 1
ATOM 2292 N N . LEU A 1 284 ? 10.343 14.618 19.645 1.00 51.16 284 LEU A N 1
ATOM 2293 C CA . LEU A 1 284 ? 11.281 14.210 18.589 1.00 51.16 284 LEU A CA 1
ATOM 2294 C C . LEU A 1 284 ? 12.482 15.165 18.494 1.00 51.16 284 LEU A C 1
ATOM 2296 O O . LEU A 1 284 ? 13.602 14.703 18.313 1.00 51.16 284 LEU A O 1
ATOM 2300 N N . MET A 1 285 ? 12.267 16.476 18.671 1.00 49.88 285 MET A N 1
ATOM 2301 C CA . MET A 1 285 ? 13.342 17.483 18.648 1.00 49.88 285 MET A CA 1
ATOM 2302 C C . MET A 1 285 ? 14.038 17.693 20.002 1.00 49.88 285 MET A C 1
ATOM 2304 O O . MET A 1 285 ? 15.200 18.084 20.029 1.00 49.88 285 MET A O 1
ATOM 2308 N N . CYS A 1 286 ? 13.384 17.405 21.131 1.00 43.88 286 CYS A N 1
ATOM 2309 C CA . CYS A 1 286 ? 14.026 17.407 22.445 1.00 43.88 286 CYS A CA 1
ATOM 2310 C C . CYS A 1 286 ? 14.092 15.980 22.990 1.00 43.88 286 CYS A C 1
ATOM 2312 O O . CYS A 1 286 ? 13.138 15.499 23.607 1.00 43.88 286 CYS A O 1
ATOM 2314 N N . MET A 1 287 ? 15.268 15.357 22.883 1.00 44.41 287 MET A N 1
ATOM 2315 C CA . MET A 1 287 ? 15.704 14.236 23.726 1.00 44.41 287 MET A CA 1
ATOM 2316 C C . MET A 1 287 ? 15.814 14.666 25.204 1.00 44.41 287 MET A C 1
ATOM 2318 O O . MET A 1 287 ? 16.862 14.546 25.840 1.00 44.41 287 MET A O 1
ATOM 2322 N N . LYS A 1 288 ? 14.751 15.217 25.795 1.00 40.38 288 LYS A N 1
ATOM 2323 C CA . LYS A 1 288 ? 14.738 15.535 27.220 1.00 40.38 288 LYS A CA 1
ATOM 2324 C C . LYS A 1 288 ? 14.460 14.236 27.970 1.00 40.38 288 LYS A C 1
ATOM 2326 O O . LYS A 1 288 ? 13.336 13.736 27.959 1.00 40.38 288 LYS A O 1
ATOM 2331 N N . LYS A 1 289 ? 15.516 13.685 28.583 1.00 40.59 289 LYS A N 1
ATOM 2332 C CA . LYS A 1 289 ? 15.470 12.576 29.553 1.00 40.59 289 LYS A CA 1
ATOM 2333 C C . LYS A 1 289 ? 14.198 12.674 30.400 1.00 40.59 289 LYS A C 1
ATOM 2335 O O . LYS A 1 289 ? 13.990 13.680 31.078 1.00 40.59 289 LYS A O 1
ATOM 2340 N N . ARG A 1 290 ? 13.365 11.630 30.387 1.00 45.06 290 ARG A N 1
ATOM 2341 C CA . ARG A 1 290 ? 12.293 11.510 31.381 1.00 45.06 290 ARG A CA 1
ATOM 2342 C C . ARG A 1 290 ? 12.937 11.293 32.762 1.00 45.06 290 ARG A C 1
ATOM 2344 O O . ARG A 1 290 ? 13.874 10.496 32.851 1.00 45.06 290 ARG A O 1
ATOM 2351 N N . PRO A 1 291 ? 12.481 11.980 33.823 1.00 39.25 291 PRO A N 1
ATOM 2352 C CA . PRO A 1 291 ? 12.914 11.672 35.180 1.00 39.25 291 PRO A CA 1
ATOM 2353 C C . PRO A 1 291 ? 12.475 10.247 35.546 1.00 39.25 291 PRO A C 1
ATOM 2355 O O . PRO A 1 291 ? 11.390 9.806 35.161 1.00 39.25 291 PRO A O 1
ATOM 2358 N N . LYS A 1 292 ? 13.351 9.519 36.250 1.00 32.06 292 LYS A N 1
ATOM 2359 C CA . LYS A 1 292 ? 13.065 8.182 36.792 1.00 32.06 292 LYS A CA 1
ATOM 2360 C C . LYS A 1 292 ? 11.791 8.233 37.654 1.00 32.06 292 LYS A C 1
ATOM 2362 O O . LYS A 1 292 ? 11.568 9.254 38.307 1.00 32.06 292 LYS A O 1
ATOM 2367 N N . PRO A 1 293 ? 10.974 7.164 37.696 1.00 35.88 293 PRO A N 1
ATOM 2368 C CA . PRO A 1 293 ? 9.888 7.086 38.664 1.00 35.88 293 PRO A CA 1
ATOM 2369 C C . PRO A 1 293 ? 10.484 7.209 40.071 1.00 35.88 293 PRO A C 1
ATOM 2371 O O . PRO A 1 293 ? 11.453 6.519 40.393 1.00 35.88 293 PRO A O 1
ATOM 2374 N N . LEU A 1 294 ? 9.940 8.119 40.885 1.00 37.56 294 LEU A N 1
ATOM 2375 C CA . LEU A 1 294 ? 10.250 8.155 42.309 1.00 37.56 294 LEU A CA 1
ATOM 2376 C C . LEU A 1 294 ? 9.896 6.781 42.885 1.00 37.56 294 LEU A C 1
ATOM 2378 O O . LEU A 1 294 ? 8.735 6.371 42.855 1.00 37.56 294 LEU A O 1
ATOM 2382 N N . HIS A 1 295 ? 10.898 6.081 43.410 1.00 34.09 295 HIS A N 1
ATOM 2383 C CA . HIS A 1 295 ? 10.671 5.006 44.360 1.00 34.09 295 HIS A CA 1
ATOM 2384 C C . HIS A 1 295 ? 9.934 5.612 45.559 1.00 34.09 295 HIS A C 1
ATOM 2386 O O . HIS A 1 295 ? 10.532 6.328 46.358 1.00 34.09 295 HIS A O 1
ATOM 2392 N N . PHE A 1 296 ? 8.632 5.352 45.673 1.00 35.38 296 PHE A N 1
ATOM 2393 C CA . PHE A 1 296 ? 7.893 5.593 46.907 1.00 35.38 296 PHE A CA 1
ATOM 2394 C C . PHE A 1 296 ? 8.221 4.446 47.862 1.00 35.38 296 PHE A C 1
ATOM 2396 O O . PHE A 1 296 ? 7.532 3.430 47.921 1.00 35.38 296 PHE A O 1
ATOM 2403 N N . GLY A 1 297 ? 9.364 4.579 48.521 1.00 42.03 297 GLY A N 1
ATOM 2404 C CA . GLY A 1 297 ? 9.811 3.694 49.576 1.00 42.03 297 GLY A CA 1
ATOM 2405 C C . GLY A 1 297 ? 10.139 4.518 50.804 1.00 42.03 297 GLY A C 1
ATOM 2406 O O . GLY A 1 297 ? 11.309 4.717 51.075 1.00 42.03 297 GLY A O 1
ATOM 2407 N N . GLU A 1 298 ? 9.123 4.984 51.532 1.00 32.94 298 GLU A N 1
ATOM 2408 C CA . GLU A 1 298 ? 9.243 5.173 52.978 1.00 32.94 298 GLU A CA 1
ATOM 2409 C C . GLU A 1 298 ? 7.874 5.244 53.660 1.00 32.94 298 GLU A C 1
ATOM 2411 O O . GLU A 1 298 ? 6.878 5.698 53.100 1.00 32.94 298 GLU A O 1
ATOM 2416 N N . ARG A 1 299 ? 7.841 4.678 54.865 1.00 34.69 299 ARG A N 1
ATOM 2417 C CA . ARG A 1 299 ? 6.676 4.396 55.704 1.00 34.69 299 ARG A CA 1
ATOM 2418 C C . ARG A 1 299 ? 5.871 5.659 56.010 1.00 34.69 299 ARG A C 1
ATOM 2420 O O . ARG A 1 299 ? 6.433 6.679 56.388 1.00 34.69 299 ARG A O 1
ATOM 2427 N N . ALA A 1 300 ? 4.548 5.539 55.960 1.00 32.81 300 ALA A N 1
ATOM 2428 C CA . ALA A 1 300 ? 3.640 6.505 56.563 1.00 32.81 300 ALA A CA 1
ATOM 2429 C C . ALA A 1 300 ? 3.780 6.499 58.099 1.00 32.81 300 ALA A C 1
ATOM 2431 O O . ALA A 1 300 ? 3.681 5.426 58.701 1.00 32.81 300 ALA A O 1
ATOM 2432 N N . PRO A 1 301 ? 3.914 7.662 58.758 1.00 35.62 301 PRO A N 1
ATOM 2433 C CA . PRO A 1 301 ? 3.482 7.830 60.134 1.00 35.62 301 PRO A CA 1
ATOM 2434 C C . PRO A 1 301 ? 2.006 8.248 60.143 1.00 35.62 301 PRO A C 1
ATOM 2436 O O . PRO A 1 301 ? 1.608 9.219 59.501 1.00 35.62 301 PRO A O 1
ATOM 2439 N N . LEU A 1 302 ? 1.196 7.492 60.883 1.00 36.97 302 LEU A N 1
ATOM 2440 C CA . LEU A 1 302 ? -0.171 7.835 61.270 1.00 36.97 302 LEU A CA 1
ATOM 2441 C C . LEU A 1 302 ? -0.220 9.239 61.887 1.00 36.97 302 LEU A C 1
ATOM 2443 O O . LEU A 1 302 ? 0.325 9.458 62.966 1.00 36.97 302 LEU A O 1
ATOM 2447 N N . MET A 1 303 ? -0.933 10.164 61.246 1.00 31.78 303 MET A N 1
ATOM 2448 C CA . MET A 1 303 ? -1.298 11.446 61.843 1.00 31.78 303 MET A CA 1
ATOM 2449 C C . MET A 1 303 ? -2.781 11.404 62.233 1.00 31.78 303 MET A C 1
ATOM 2451 O O . MET A 1 303 ? -3.670 11.823 61.496 1.00 31.78 303 MET A O 1
ATOM 2455 N N . ASN A 1 304 ? -3.040 10.841 63.415 1.00 37.28 304 ASN A N 1
ATOM 2456 C CA . ASN A 1 304 ? -4.253 11.106 64.183 1.00 37.28 304 ASN A CA 1
ATOM 2457 C C . ASN A 1 304 ? -4.199 12.563 64.657 1.00 37.28 304 ASN A C 1
ATOM 2459 O O . ASN A 1 304 ? -3.236 12.915 65.333 1.00 37.28 304 ASN A O 1
ATOM 2463 N N . SER A 1 305 ? -5.208 13.382 64.330 1.00 38.03 305 SER A N 1
ATOM 2464 C CA . SER A 1 305 ? -5.745 14.480 65.176 1.00 38.03 305 SER A CA 1
ATOM 2465 C C . SER A 1 305 ? -6.403 15.625 64.392 1.00 38.03 305 SER A C 1
ATOM 2467 O O . SER A 1 305 ? -6.074 16.781 64.601 1.00 38.03 305 SER A O 1
ATOM 2469 N N . VAL A 1 306 ? -7.412 15.372 63.551 1.00 38.19 306 VAL A N 1
ATOM 2470 C CA . VAL A 1 306 ? -8.372 16.447 63.212 1.00 38.19 306 VAL A CA 1
ATOM 2471 C C . VAL A 1 306 ? -9.775 15.872 63.018 1.00 38.19 306 VAL A C 1
ATOM 2473 O O . VAL A 1 306 ? -10.209 15.611 61.904 1.00 38.19 306 VAL A O 1
ATOM 2476 N N . SER A 1 307 ? -10.506 15.650 64.114 1.00 36.06 307 SER A N 1
ATOM 2477 C CA . SER A 1 307 ? -11.981 15.603 64.087 1.00 36.06 307 SER A CA 1
ATOM 2478 C C . SER A 1 307 ? -12.596 15.800 65.481 1.00 36.06 307 SER A C 1
ATOM 2480 O O . SER A 1 307 ? -13.398 14.998 65.943 1.00 36.06 307 SER A O 1
ATOM 2482 N N . SER A 1 308 ? -12.247 16.893 66.169 1.00 34.22 308 SER A N 1
ATOM 2483 C CA . SER A 1 308 ? -12.925 17.301 67.416 1.00 34.22 308 SER A CA 1
ATOM 2484 C C . SER A 1 308 ? -13.747 18.593 67.306 1.00 34.22 308 SER A C 1
ATOM 2486 O O . SER A 1 308 ? -14.335 19.003 68.298 1.00 34.22 308 SER A O 1
ATOM 2488 N N . SER A 1 309 ? -13.873 19.212 66.123 1.00 34.78 309 SER A N 1
ATOM 2489 C CA . SER A 1 309 ? -14.539 20.528 65.999 1.00 34.78 309 SER A CA 1
ATOM 2490 C C . SER A 1 309 ? -15.839 20.558 65.176 1.00 34.78 309 SER A C 1
ATOM 2492 O O . SER A 1 309 ? -16.444 21.610 65.030 1.00 34.78 309 SER A O 1
ATOM 2494 N N . TYR A 1 310 ? -16.326 19.419 64.666 1.00 30.98 310 TYR A N 1
ATOM 2495 C CA . TYR A 1 310 ? -17.554 19.374 63.841 1.00 30.98 310 TYR A CA 1
ATOM 2496 C C . TYR A 1 310 ? -18.692 18.513 64.411 1.00 30.98 310 TYR A C 1
ATOM 2498 O O . TYR A 1 310 ? -19.729 18.366 63.771 1.00 30.98 310 TYR A O 1
ATOM 2506 N N . ARG A 1 311 ? -18.540 17.969 65.629 1.00 30.95 311 ARG A N 1
ATOM 2507 C CA . ARG A 1 311 ? -19.553 17.106 66.272 1.00 30.95 311 ARG A CA 1
ATOM 2508 C C . ARG A 1 311 ? -20.367 17.795 67.383 1.00 30.95 311 ARG A C 1
ATOM 2510 O O . ARG A 1 311 ? -21.202 17.149 67.994 1.00 30.95 311 ARG A O 1
ATOM 2517 N N . ASN A 1 312 ? -20.187 19.101 67.610 1.00 33.53 312 ASN A N 1
ATOM 2518 C CA . ASN A 1 312 ? -20.870 19.823 68.699 1.00 33.53 312 ASN A CA 1
ATOM 2519 C C . ASN A 1 312 ? -22.050 20.718 68.269 1.00 33.53 312 ASN A C 1
ATOM 2521 O O . ASN A 1 312 ? -22.619 21.390 69.120 1.00 33.53 312 ASN A O 1
ATOM 2525 N N . ASN A 1 313 ? -22.471 20.704 66.996 1.00 33.88 313 ASN A N 1
ATOM 2526 C CA . ASN A 1 313 ? -23.546 21.588 66.503 1.00 33.88 313 ASN A CA 1
ATOM 2527 C C . ASN A 1 313 ? -24.837 20.888 66.025 1.00 33.88 313 ASN A C 1
ATOM 2529 O O . ASN A 1 313 ? -25.702 21.557 65.474 1.00 33.88 313 ASN A O 1
ATOM 2533 N N . MET A 1 314 ? -25.024 19.583 66.261 1.00 36.19 314 MET A N 1
ATOM 2534 C CA . MET A 1 314 ? -26.265 18.870 65.881 1.00 36.19 314 MET A CA 1
ATOM 2535 C C . MET A 1 314 ? -26.820 17.951 66.979 1.00 36.19 314 MET A C 1
ATOM 2537 O O . MET A 1 314 ? -27.238 16.829 66.722 1.00 36.19 314 MET A O 1
ATOM 2541 N N . GLN A 1 315 ? -26.832 18.418 68.229 1.00 35.59 315 GLN A N 1
ATOM 2542 C CA . GLN A 1 315 ? -27.564 17.728 69.301 1.00 35.59 315 GLN A CA 1
ATOM 2543 C C . GLN A 1 315 ? -28.104 18.703 70.358 1.00 35.59 315 GLN A C 1
ATOM 2545 O O . GLN A 1 315 ? -28.084 18.437 71.556 1.00 35.59 315 GLN A O 1
ATOM 2550 N N . LYS A 1 316 ? -28.580 19.863 69.883 1.00 37.62 316 LYS A N 1
ATOM 2551 C CA . LYS A 1 316 ? -29.320 20.855 70.678 1.00 37.62 316 LYS A CA 1
ATOM 2552 C C . LYS A 1 316 ? -30.841 20.784 70.488 1.00 37.62 316 LYS A C 1
ATOM 2554 O O . LYS A 1 316 ? -31.547 21.630 71.017 1.00 37.62 316 LYS A O 1
ATOM 2559 N N . GLU A 1 317 ? -31.350 19.761 69.809 1.00 36.66 317 GLU A N 1
ATOM 2560 C CA . GLU A 1 317 ? -32.786 19.491 69.723 1.00 36.66 317 GLU A CA 1
ATOM 2561 C C . GLU A 1 317 ? -33.041 18.081 70.251 1.00 36.66 317 GLU A C 1
ATOM 2563 O O . GLU A 1 317 ? -32.637 17.082 69.658 1.00 36.66 317 GLU A O 1
ATOM 2568 N N . GLY A 1 318 ? -33.595 18.016 71.460 1.00 28.89 318 GLY A N 1
ATOM 2569 C CA . GLY A 1 318 ? -33.902 16.768 72.139 1.00 28.89 318 GLY A CA 1
ATOM 2570 C C . GLY A 1 318 ? -35.156 16.108 71.582 1.00 28.89 318 GLY A C 1
ATOM 2571 O O . GLY A 1 318 ? -36.093 16.804 71.215 1.00 28.89 318 GLY A O 1
ATOM 2572 N N . LEU A 1 319 ? -35.174 14.771 71.589 1.00 30.62 319 LEU A N 1
ATOM 2573 C CA . LEU A 1 319 ? -36.318 13.938 71.983 1.00 30.62 319 LEU A CA 1
ATOM 2574 C C . LEU A 1 319 ? -35.921 12.446 71.980 1.00 30.62 319 LEU A C 1
ATOM 2576 O O . LEU A 1 319 ? -35.739 11.807 70.954 1.00 30.62 319 LEU A O 1
ATOM 2580 N N . SER A 1 320 ? -35.716 11.971 73.207 1.00 27.77 320 SER A N 1
ATOM 2581 C CA . SER A 1 320 ? -35.910 10.643 73.805 1.00 27.77 320 SER A CA 1
ATOM 2582 C C . SER A 1 320 ? -36.420 9.444 72.971 1.00 27.77 320 SER A C 1
ATOM 2584 O O . SER A 1 320 ? -37.499 9.491 72.392 1.00 27.77 320 SER A O 1
ATOM 2586 N N . SER A 1 321 ? -35.724 8.313 73.188 1.00 26.14 321 SER A N 1
ATOM 2587 C CA . SER A 1 321 ? -36.253 6.974 73.550 1.00 26.14 321 SER A CA 1
ATOM 2588 C C . SER A 1 321 ? -36.230 5.830 72.522 1.00 26.14 321 SER A C 1
ATOM 2590 O O . SER A 1 321 ? -36.820 5.923 71.454 1.00 26.14 321 SER A O 1
ATOM 2592 N N . SER A 1 322 ? -35.641 4.714 72.991 1.00 26.88 322 SER A N 1
ATOM 2593 C CA . SER A 1 322 ? -35.802 3.292 72.617 1.00 26.88 322 SER A CA 1
ATOM 2594 C C . SER A 1 322 ? -35.572 2.899 71.154 1.00 26.88 322 SER A C 1
ATOM 2596 O O . SER A 1 322 ? -36.340 3.254 70.277 1.00 26.88 322 SER A O 1
ATOM 2598 N N . GLY A 1 323 ? -34.569 2.106 70.771 1.00 26.05 323 GLY A N 1
ATOM 2599 C CA . GLY A 1 323 ? -33.889 1.020 71.477 1.00 26.05 323 GLY A CA 1
ATOM 2600 C C . GLY A 1 323 ? -34.492 -0.311 71.046 1.00 26.05 323 GLY A C 1
ATOM 2601 O O . GLY A 1 323 ? -35.555 -0.620 71.538 1.00 26.05 323 GLY A O 1
ATOM 2602 N N . TYR A 1 324 ? -33.826 -1.071 70.168 1.00 26.45 324 TYR A N 1
ATOM 2603 C CA . TYR A 1 324 ? -33.968 -2.531 70.050 1.00 26.45 324 TYR A CA 1
ATOM 2604 C C . TYR A 1 324 ? -32.737 -3.120 69.345 1.00 26.45 324 TYR A C 1
ATOM 2606 O O . TYR A 1 324 ? -32.447 -2.821 68.188 1.00 26.45 324 TYR A O 1
ATOM 2614 N N . TYR A 1 325 ? -32.005 -3.946 70.090 1.00 27.31 325 TYR A N 1
ATOM 2615 C CA . TYR A 1 325 ? -30.982 -4.868 69.608 1.00 27.31 325 TYR A CA 1
ATOM 2616 C C . TYR A 1 325 ? -31.621 -6.240 69.342 1.00 27.31 325 TYR A C 1
ATOM 2618 O O . TYR A 1 325 ? -32.473 -6.675 70.106 1.00 27.31 325 TYR A O 1
ATOM 2626 N N . ALA A 1 326 ? -31.080 -6.916 68.325 1.00 28.84 326 ALA A N 1
ATOM 2627 C CA . ALA A 1 326 ? -30.839 -8.361 68.228 1.00 28.84 326 ALA A CA 1
ATOM 2628 C C . ALA A 1 326 ? -32.016 -9.369 68.223 1.00 28.84 326 ALA A C 1
ATOM 2630 O O . ALA A 1 326 ? -32.613 -9.660 69.247 1.00 28.84 326 ALA A O 1
ATOM 2631 N N . GLY A 1 327 ? -32.121 -10.092 67.098 1.00 25.48 327 GLY A N 1
ATOM 2632 C CA . GLY A 1 327 ? -31.745 -11.514 67.061 1.00 25.48 327 GLY A CA 1
ATOM 2633 C C . GLY A 1 327 ? -32.844 -12.587 67.161 1.00 25.48 327 GLY A C 1
ATOM 2634 O O . GLY A 1 327 ? -33.736 -12.504 67.988 1.00 25.48 327 GLY A O 1
ATOM 2635 N N . TRP A 1 328 ? -32.611 -13.661 66.387 1.00 26.45 328 TRP A N 1
ATOM 2636 C CA . TRP A 1 328 ? -33.105 -15.050 66.498 1.00 26.45 328 TRP A CA 1
ATOM 2637 C C . TRP A 1 328 ? -34.312 -15.541 65.658 1.00 26.45 328 TRP A C 1
ATOM 2639 O O . TRP A 1 328 ? -35.461 -15.223 65.913 1.00 26.45 328 TRP A O 1
ATOM 2649 N N . SER A 1 329 ? -33.965 -16.394 64.679 1.00 26.16 329 SER A N 1
ATOM 2650 C CA . SER A 1 329 ? -34.3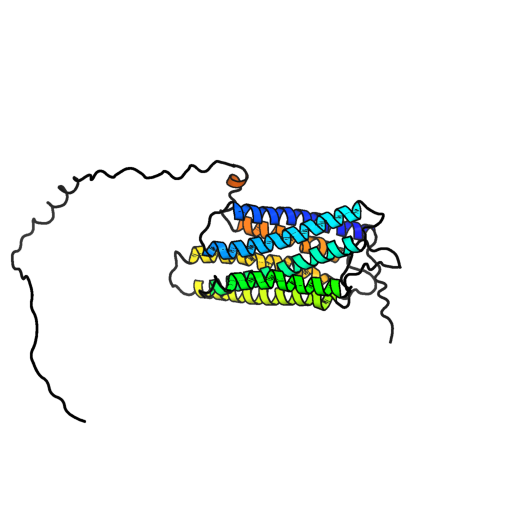89 -17.797 64.471 1.00 26.16 329 SER A CA 1
ATOM 2651 C C . SER A 1 329 ? -35.869 -18.231 64.482 1.00 26.16 329 SER A C 1
ATOM 2653 O O . SER A 1 329 ? -36.522 -18.213 65.513 1.00 26.16 329 SER A O 1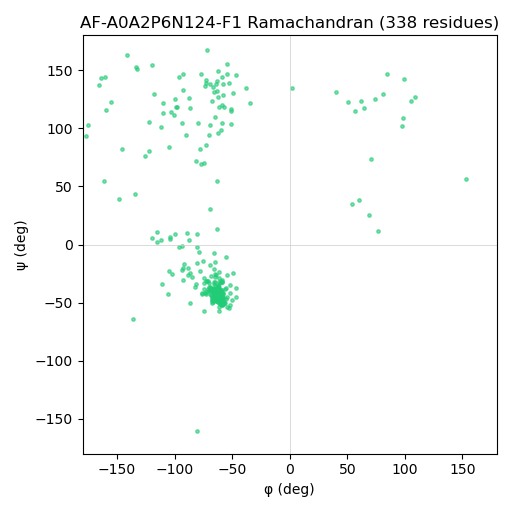
ATOM 2655 N N . ARG A 1 330 ? -36.230 -18.844 63.340 1.00 28.31 330 ARG A N 1
ATOM 2656 C CA . ARG A 1 330 ? -36.944 -20.124 63.111 1.00 28.31 330 ARG A CA 1
ATOM 2657 C C . ARG A 1 330 ? -38.387 -20.368 63.608 1.00 28.31 330 ARG A C 1
ATOM 2659 O O . ARG A 1 330 ? -38.641 -20.497 64.795 1.00 28.31 330 ARG A O 1
ATOM 2666 N N . ASP A 1 331 ? -39.185 -20.705 62.587 1.00 30.39 331 ASP A N 1
ATOM 2667 C CA . ASP A 1 331 ? -40.169 -21.797 62.458 1.00 30.39 331 ASP A CA 1
ATOM 2668 C C . ASP A 1 331 ? -41.613 -21.652 62.978 1.00 30.39 331 ASP A C 1
ATOM 2670 O O . ASP A 1 331 ? -41.889 -21.051 64.011 1.00 30.39 331 ASP A O 1
ATOM 2674 N N . ASN A 1 332 ? -42.491 -22.328 62.210 1.00 29.39 332 ASN A N 1
ATOM 2675 C CA . ASN A 1 332 ? -43.948 -22.539 62.280 1.00 29.39 332 ASN A CA 1
ATOM 2676 C C . ASN A 1 332 ? -44.835 -21.395 61.739 1.00 29.39 332 ASN A C 1
ATOM 2678 O O . ASN A 1 332 ? -44.665 -20.241 62.098 1.00 29.39 332 ASN A O 1
ATOM 2682 N N . THR A 1 333 ? -45.824 -21.608 60.859 1.00 34.34 333 THR A N 1
ATOM 2683 C CA . THR A 1 333 ? -46.747 -22.750 60.681 1.00 34.34 333 THR A CA 1
ATOM 2684 C C . THR A 1 333 ? -47.434 -22.695 59.301 1.00 34.34 333 THR A C 1
ATOM 2686 O O . THR A 1 333 ? -47.732 -21.612 58.805 1.00 34.34 333 THR A O 1
ATOM 2689 N N . ASP A 1 334 ? -47.636 -23.880 58.721 1.00 32.09 334 ASP A N 1
ATOM 2690 C CA . ASP A 1 334 ? -48.827 -24.443 58.057 1.00 32.09 334 ASP A CA 1
ATOM 2691 C C . ASP A 1 334 ? -49.744 -23.607 57.140 1.00 32.09 334 ASP A C 1
ATOM 2693 O O . ASP A 1 334 ? -50.302 -22.575 57.502 1.00 32.09 334 ASP A O 1
ATOM 2697 N N . GLY A 1 335 ? -50.018 -24.193 55.968 1.00 32.41 335 GLY A N 1
ATOM 2698 C CA . GLY A 1 335 ? -51.102 -23.829 55.057 1.00 32.41 335 GLY A CA 1
ATOM 2699 C C . GLY A 1 335 ? -51.156 -24.771 53.851 1.00 32.41 335 GLY A C 1
ATOM 2700 O O . GLY A 1 335 ? -50.436 -24.577 52.877 1.00 32.41 335 GLY A O 1
ATOM 2701 N N . GLU A 1 336 ? -51.983 -25.810 53.964 1.00 32.62 336 GLU A N 1
ATOM 2702 C CA . GLU A 1 336 ? -52.328 -26.831 52.964 1.00 32.62 336 GLU A CA 1
ATOM 2703 C C . GLU A 1 336 ? -52.663 -26.275 51.567 1.00 32.62 336 GLU A C 1
ATOM 2705 O O . GLU A 1 336 ? -53.358 -25.269 51.462 1.00 32.62 336 GLU A O 1
ATOM 2710 N N . LEU A 1 337 ? -52.307 -27.009 50.498 1.00 35.00 337 LEU A N 1
ATOM 2711 C CA . LEU A 1 337 ? -53.254 -27.348 49.422 1.00 35.00 337 LEU A CA 1
ATOM 2712 C C . LEU A 1 337 ? -52.730 -28.473 48.505 1.00 35.00 337 LEU A C 1
ATOM 2714 O O . LEU A 1 337 ? -51.566 -28.554 48.130 1.00 35.00 337 LEU A O 1
ATOM 2718 N N . SER A 1 338 ? -53.677 -29.354 48.222 1.00 31.27 338 SER A N 1
ATOM 2719 C CA . SER A 1 338 ? -53.710 -30.701 47.653 1.00 31.27 338 SER A CA 1
ATOM 2720 C C . SER A 1 338 ? -53.419 -30.886 46.152 1.00 31.27 338 SER A C 1
ATOM 2722 O O . SER A 1 338 ? -53.614 -29.966 45.362 1.00 31.27 338 SER A O 1
ATOM 2724 N N . SER A 1 339 ? -53.207 -32.170 45.794 1.00 36.12 339 SER A N 1
ATOM 2725 C CA . SER A 1 339 ? -53.389 -32.854 44.484 1.00 36.12 339 SER A CA 1
ATOM 2726 C C . SER A 1 339 ? -52.342 -32.536 43.401 1.00 36.12 339 SER A C 1
ATOM 2728 O O . SER A 1 339 ? -52.116 -31.372 43.108 1.00 36.12 339 SER A O 1
ATOM 2730 N N . LEU A 1 340 ? -51.635 -33.477 42.765 1.00 40.34 340 LEU A N 1
ATOM 2731 C CA . LEU A 1 340 ? -51.863 -34.880 42.383 1.00 40.34 340 LEU A CA 1
ATOM 2732 C C . LEU A 1 340 ? -50.521 -35.634 42.348 1.00 40.34 340 LEU A C 1
ATOM 2734 O O . LEU A 1 340 ? -49.492 -34.960 42.107 1.00 40.34 340 LEU A O 1
#

Secondary structure (DSSP, 8-state):
------------HHHHHHHHHHHHHHHHHHHHHHHHHHHHHHH----HHHHHHHHHHHHHHHHHHHHHHHHHHHHHHHHH-TT---HHHHHHHHHHHHHHHHHHHHHHHHHHHHHHHHHTT----HHHHHHHHHHHHHHHHHHHHHHHHTT-EE---GGGS--SS-EE-TTTHIIIIIHHHHHHHHHHHHHHHHHHHHHHHHHHS-S-HHHHHHHHHHHHHHTHHHHHHHHHHHHHHHHHHS---TT---HHHHHHHHHHTTTHHHHHHHHHHHH-TT--HHHHH----PPPPP---SPPPP-----SSSSSSS-SS-----------------------

Sequence (340 aa):
MGVLDVERDPLSWQQTRDVIITNTTAASLSVIGSFLVILAYFLQHSSKYKQTLFHLIVCLAFADFCASATIVISSVTLLSLPSGTSMSVCIGYRAVIHYFYLASFCWTVFISLHLYRSASQKPDYDRLYWIYHGISWIVPAIFVATLIGTGNIVQMAPQGGHSMWCHVNPREVWYFWFIPLILSMVISIVLYALTLSRYYQIRSGQITISIKASHFNIQKRISFFILTFIFCWLWDIIQHVIPYDEDKPIFAIAIVHAIFVPLQGFLNCLLYGFSSNLINLRTLMCMKKRPKPLHFGERAPLMNSVSSSYRNNMQKEGLSSSGYYAGWSRDNTDGELSSL

Nearest PDB structures (foldseek):
  9erx-assembly1_R  TM=7.215E-01  e=2.963E-06  Homo sapiens
  8k8j-assembly1_R  TM=6.417E-01  e=1.159E-05  Escherichia coli
  7wu5-assembly1_R  TM=7.010E-01  e=3.800E-05  Homo sapiens
  7sqo-assembly1_R  TM=6.823E-01  e=3.480E-05  Homo sapiens
  7wu4-assembly1_R  TM=7.083E-01  e=3.004E-04  Homo 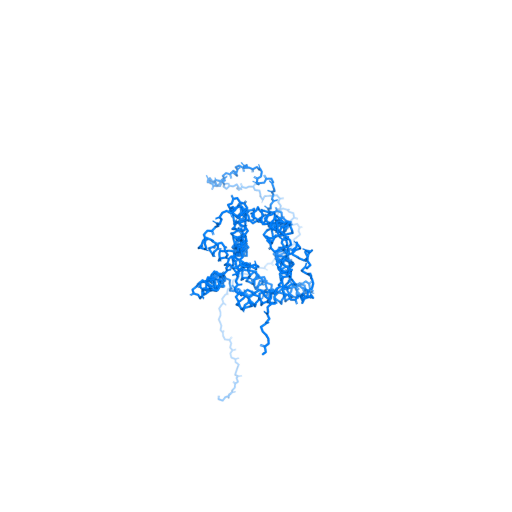sapiens